Protein AF-A0A962JN76-F1 (afdb_monomer_lite)

Secondary structure (DSSP, 8-state):
--HHHHH-B-PPPEETTSBHHHHHHHTTSGGGTT-SEEEEE-TTS-EEEEEEHHHHHHHHTSTTHHHHHTTSBGGGTSBSS--EEETTS-HHHHHHHHHHH--SS----EEEEETTEEEEEE-HHHHHHHHHHHHHHHHHHHHHHHHHHHHHHHHHHHHHHHHHHHHHHHHHHHHHHHHHHHHHHHHHHHHHHHHHHHHHHHHHHHHHHHHHSTT--HHHHHHHHHHHHHHHHTS-TTTHHHHHHHHHHHHHHHHHHHHHHHHHHHHHHHHHHHH-----HHHHHHT-

Foldseek 3Di:
DFPLLVQFDDDPAAEQQDFLLVLLVVCVDPSNVPFQKGFYAYPVQFTQFMDGPVQSCVQVVPDCSCVPRRRGGPNVRTGRDAQEDESPDHLVVSLVSCVVPDDPPPRHWHFYDHPRHTRHTGHVVSSVVVVVVVVVVVVVVVVVVVVVVVVVVVVVVVVVVVVVVVVVVVVLVVQLVVLVVLLVVLVVVLVVLVVLVVQLVVLVVLLVVLVPDPDRDPVSNVVSVVSNVVSCVVDPVVCSVVVNVVSVVSNVVSVVSSVVSVVVVVVVVVVVVVVPDDDDPVVVVVVD

pLDDT: mean 88.14, std 10.1, range [43.34, 97.62]

Radius of gyration: 52.81 Å; chains: 1; bounding box: 113×31×137 Å

Structure (mmCIF, N/CA/C/O backbone):
data_AF-A0A962JN76-F1
#
_entry.id   AF-A0A962JN76-F1
#
loop_
_atom_site.group_PDB
_atom_site.id
_atom_site.type_symbol
_atom_site.label_atom_id
_atom_site.label_alt_id
_atom_site.label_comp_id
_atom_site.label_asym_id
_atom_site.label_entity_id
_atom_site.label_seq_id
_atom_site.pdbx_PDB_ins_code
_atom_site.Cartn_x
_atom_site.Cartn_y
_atom_site.Cartn_z
_atom_site.occupancy
_atom_site.B_iso_or_equiv
_atom_site.auth_seq_id
_atom_site.auth_comp_id
_atom_site.auth_asym_id
_atom_site.auth_atom_id
_atom_site.pdbx_PDB_model_num
ATOM 1 N N . MET A 1 1 ? 10.401 13.076 -26.973 1.00 56.41 1 MET A N 1
ATOM 2 C CA . MET A 1 1 ? 11.474 12.735 -27.937 1.00 56.41 1 MET A CA 1
ATOM 3 C C . MET A 1 1 ? 12.058 11.392 -27.529 1.00 56.41 1 MET A C 1
ATOM 5 O O . MET A 1 1 ? 12.236 11.199 -26.335 1.00 56.41 1 MET A O 1
ATOM 9 N N . SER A 1 2 ? 12.297 10.469 -28.467 1.00 79.00 2 SER A N 1
ATOM 10 C CA . SER A 1 2 ? 12.888 9.157 -28.147 1.00 79.00 2 SER A CA 1
ATOM 11 C C . SER A 1 2 ? 14.285 9.310 -27.535 1.00 79.00 2 SER A C 1
ATOM 13 O O . SER A 1 2 ? 15.085 10.106 -28.029 1.00 79.00 2 SER A O 1
ATOM 15 N N . MET A 1 3 ? 14.581 8.539 -26.485 1.00 82.69 3 MET A N 1
ATOM 16 C CA . MET A 1 3 ? 15.886 8.535 -25.817 1.00 82.69 3 MET A CA 1
ATOM 17 C C . MET A 1 3 ? 17.004 8.084 -26.771 1.00 82.69 3 MET A C 1
ATOM 19 O O . MET A 1 3 ? 18.070 8.692 -26.782 1.00 82.69 3 MET A O 1
ATOM 23 N N . LEU A 1 4 ? 16.734 7.123 -27.664 1.00 87.31 4 LEU A N 1
ATOM 24 C CA . LEU A 1 4 ? 17.699 6.673 -28.677 1.00 87.31 4 LEU A CA 1
ATOM 25 C C . LEU A 1 4 ? 18.076 7.791 -29.655 1.00 87.31 4 LEU A C 1
ATOM 27 O O . LEU A 1 4 ? 19.218 7.867 -30.097 1.00 87.31 4 LEU A O 1
ATOM 31 N N . ARG A 1 5 ? 17.160 8.727 -29.937 1.00 89.19 5 ARG A N 1
ATOM 32 C CA . ARG A 1 5 ? 17.473 9.896 -30.774 1.00 89.19 5 ARG A CA 1
ATOM 33 C C . ARG A 1 5 ? 18.554 10.772 -30.146 1.00 89.19 5 ARG A C 1
ATOM 35 O O . ARG A 1 5 ? 19.354 11.341 -30.875 1.00 89.19 5 ARG A O 1
ATOM 42 N N . SER A 1 6 ? 18.586 10.871 -28.815 1.00 88.19 6 SER A N 1
ATOM 43 C CA . SER A 1 6 ? 19.628 11.625 -28.103 1.00 88.19 6 SER A CA 1
ATOM 44 C C . SER A 1 6 ? 21.005 10.961 -28.178 1.00 88.19 6 SER A C 1
ATOM 46 O O . SER A 1 6 ? 22.011 11.630 -27.977 1.00 88.19 6 SER A O 1
ATOM 48 N N . PHE A 1 7 ? 21.057 9.668 -28.514 1.00 86.25 7 PHE A N 1
ATOM 49 C CA . PHE A 1 7 ? 22.306 8.935 -28.718 1.00 86.25 7 PHE A CA 1
ATOM 50 C C . PHE A 1 7 ? 22.795 8.971 -30.159 1.00 86.25 7 PHE A C 1
ATOM 52 O O . PHE A 1 7 ? 23.927 8.561 -30.389 1.00 86.25 7 PHE A O 1
ATOM 59 N N . ALA A 1 8 ? 21.980 9.439 -31.111 1.00 86.25 8 ALA A N 1
ATOM 60 C CA . ALA A 1 8 ? 22.346 9.497 -32.520 1.00 86.25 8 ALA A CA 1
ATOM 61 C C . ALA A 1 8 ? 23.351 10.624 -32.748 1.00 86.25 8 ALA A C 1
ATOM 63 O O . ALA A 1 8 ? 22.984 11.767 -33.026 1.00 86.25 8 ALA A O 1
ATOM 64 N N . HIS A 1 9 ? 24.632 10.295 -32.622 1.00 83.19 9 HIS A N 1
ATOM 65 C CA . HIS A 1 9 ? 25.691 11.234 -32.929 1.00 83.19 9 HIS A CA 1
ATOM 66 C C . HIS A 1 9 ? 25.961 11.200 -34.433 1.00 83.19 9 HIS A C 1
ATOM 68 O O . HIS A 1 9 ? 26.104 10.135 -35.043 1.00 83.19 9 HIS A O 1
ATOM 74 N N . SER A 1 10 ? 25.993 12.384 -35.041 1.00 76.88 10 SER A N 1
ATOM 75 C CA . SER A 1 10 ? 26.095 12.544 -36.489 1.00 76.88 10 SER A CA 1
ATOM 76 C C . SER A 1 10 ? 27.537 12.366 -36.962 1.00 76.88 10 SER A C 1
ATOM 78 O O . SER A 1 10 ? 28.211 13.330 -37.320 1.00 76.88 10 SER A O 1
ATOM 80 N N . VAL A 1 11 ? 28.001 11.121 -36.990 1.00 88.62 11 VAL A N 1
ATOM 81 C CA . VAL A 1 11 ? 29.216 10.737 -37.713 1.00 88.62 11 VAL A CA 1
ATOM 82 C C . VAL A 1 11 ? 28.863 10.539 -39.180 1.00 88.62 11 VAL A C 1
ATOM 84 O O . VAL A 1 11 ? 27.826 9.950 -39.495 1.00 88.62 11 VAL A O 1
ATOM 87 N N . ARG A 1 12 ? 29.700 11.031 -40.096 1.00 91.25 12 ARG A N 1
ATOM 88 C CA . ARG A 1 12 ? 29.469 10.823 -41.528 1.00 91.25 12 ARG A CA 1
ATOM 89 C C . ARG A 1 12 ? 29.673 9.332 -41.866 1.00 91.25 12 ARG A C 1
ATOM 91 O O . ARG A 1 12 ? 30.739 8.802 -41.559 1.00 91.25 12 ARG A O 1
ATOM 98 N N . PRO A 1 13 ? 28.697 8.665 -42.508 1.00 95.06 13 PRO A N 1
ATOM 99 C CA . PRO A 1 13 ? 28.862 7.287 -42.955 1.00 95.06 13 PRO A CA 1
ATOM 100 C C . PRO A 1 13 ? 29.692 7.219 -44.247 1.00 95.06 13 PRO A C 1
ATOM 102 O O . PRO A 1 13 ? 29.839 8.217 -44.962 1.00 95.06 13 PRO A O 1
ATOM 105 N N . PHE A 1 14 ? 30.192 6.026 -44.565 1.00 96.62 14 PHE A N 1
ATOM 106 C CA . PHE A 1 14 ? 30.939 5.742 -45.796 1.00 96.62 14 PHE A CA 1
ATOM 107 C C . PHE A 1 14 ? 30.087 4.977 -46.804 1.00 96.62 14 PHE A C 1
ATOM 109 O O . PHE A 1 14 ? 29.145 4.286 -46.427 1.00 96.62 14 PHE A O 1
ATOM 116 N N . LEU A 1 15 ? 30.418 5.083 -48.086 1.00 97.00 15 LEU A N 1
ATOM 117 C CA . LEU A 1 15 ? 29.812 4.276 -49.141 1.00 97.00 15 LEU A CA 1
ATOM 118 C C . LEU A 1 15 ? 30.553 2.945 -49.295 1.00 97.00 15 LEU A C 1
ATOM 120 O O . LEU A 1 15 ? 31.755 2.854 -49.063 1.00 97.00 15 LEU A O 1
ATOM 124 N N . GLU A 1 16 ? 29.855 1.920 -49.780 1.00 95.50 16 GLU A N 1
ATOM 125 C CA . GLU A 1 16 ? 30.434 0.597 -50.077 1.00 95.50 16 GLU A CA 1
ATOM 126 C C . GLU A 1 16 ? 31.656 0.672 -51.009 1.00 95.50 16 GLU A C 1
ATOM 128 O O . GLU A 1 16 ? 32.603 -0.106 -50.888 1.00 95.50 16 GLU A O 1
ATOM 133 N N . THR A 1 17 ? 31.643 1.646 -51.922 1.00 95.94 17 THR A N 1
ATOM 134 C CA . THR A 1 17 ? 32.691 1.894 -52.917 1.00 95.94 17 THR A CA 1
ATOM 135 C C . THR A 1 17 ? 33.844 2.756 -52.408 1.00 95.94 17 THR A C 1
ATOM 137 O O . THR A 1 17 ? 34.819 2.936 -53.141 1.00 95.94 17 THR A O 1
ATOM 140 N N . ASP A 1 18 ? 33.738 3.332 -51.207 1.00 97.06 18 ASP A N 1
ATOM 141 C CA . ASP A 1 18 ? 34.822 4.132 -50.640 1.00 97.06 18 ASP A CA 1
ATOM 142 C C . ASP A 1 18 ? 36.056 3.258 -50.414 1.00 97.06 18 ASP A C 1
ATOM 144 O O . ASP A 1 18 ? 35.969 2.046 -50.216 1.00 97.06 18 ASP A O 1
ATOM 148 N N . ARG A 1 19 ? 37.238 3.872 -50.474 1.00 97.00 19 ARG A N 1
ATOM 149 C CA . ARG A 1 19 ? 38.499 3.156 -50.268 1.00 97.00 19 ARG A CA 1
ATOM 150 C C . ARG A 1 19 ? 38.713 2.881 -48.790 1.00 97.00 19 ARG A C 1
ATOM 152 O O . ARG A 1 19 ? 38.513 3.766 -47.957 1.00 97.00 19 ARG A O 1
ATOM 159 N N . LEU A 1 20 ? 39.239 1.702 -48.471 1.00 95.94 20 LEU A N 1
ATOM 160 C CA . LEU A 1 20 ? 39.566 1.335 -47.093 1.00 95.94 20 LEU A CA 1
ATOM 161 C C . LEU A 1 20 ? 40.530 2.340 -46.429 1.00 95.94 20 LEU A C 1
ATOM 163 O O . LEU A 1 20 ? 40.390 2.649 -45.247 1.00 95.94 20 LEU A O 1
ATOM 167 N N . SER A 1 21 ? 41.475 2.907 -47.190 1.00 94.50 21 SER A N 1
ATOM 168 C CA . SER A 1 21 ? 42.379 3.954 -46.693 1.00 94.50 21 SER A CA 1
ATOM 169 C C . SER A 1 21 ? 41.643 5.227 -46.274 1.00 94.50 21 SER A C 1
ATOM 171 O O . SER A 1 21 ? 42.021 5.838 -45.284 1.00 94.50 21 SER A O 1
ATOM 173 N N . THR A 1 22 ? 40.577 5.606 -46.987 1.00 95.31 22 THR A N 1
ATOM 174 C CA . THR A 1 22 ? 39.770 6.792 -46.668 1.00 95.31 22 THR A CA 1
ATOM 175 C C . THR A 1 22 ? 39.071 6.634 -45.322 1.00 95.31 22 THR A C 1
ATOM 177 O O . THR A 1 22 ? 39.044 7.577 -44.536 1.00 95.31 22 THR A O 1
ATOM 180 N N . VAL A 1 23 ? 38.564 5.434 -45.026 1.00 94.69 23 VAL A N 1
ATOM 181 C CA . VAL A 1 23 ? 37.955 5.134 -43.722 1.00 94.69 23 VAL A CA 1
ATOM 182 C C . VAL A 1 23 ? 38.995 5.187 -42.606 1.00 94.69 23 VAL A C 1
ATOM 184 O O . VAL A 1 23 ? 38.760 5.783 -41.558 1.00 94.69 23 VAL A O 1
ATOM 187 N N . ALA A 1 24 ? 40.175 4.608 -42.826 1.00 93.56 24 ALA A N 1
ATOM 188 C CA . ALA A 1 24 ? 41.238 4.641 -41.828 1.00 93.56 24 ALA A CA 1
ATOM 189 C C . ALA A 1 24 ? 41.772 6.050 -41.557 1.00 93.56 24 ALA A C 1
ATOM 191 O O . ALA A 1 24 ? 42.041 6.381 -40.406 1.00 93.56 24 ALA A O 1
ATOM 192 N N . ASP A 1 25 ? 41.895 6.882 -42.592 1.00 93.06 25 ASP A N 1
ATOM 193 C CA . ASP A 1 25 ? 42.301 8.277 -42.436 1.00 93.06 25 ASP A CA 1
ATOM 194 C C . ASP A 1 25 ? 41.239 9.074 -41.655 1.00 93.06 25 ASP A C 1
ATOM 196 O O . ASP A 1 25 ? 41.590 9.928 -40.843 1.00 93.06 25 ASP A O 1
ATOM 200 N N . ALA A 1 26 ? 39.950 8.749 -41.809 1.00 92.62 26 ALA A N 1
ATOM 201 C CA . ALA A 1 26 ? 38.890 9.360 -41.009 1.00 92.62 26 ALA A CA 1
ATOM 202 C C . ALA A 1 26 ? 39.009 9.030 -39.514 1.00 92.62 26 ALA A C 1
ATOM 204 O O . ALA A 1 26 ? 38.843 9.920 -38.685 1.00 92.62 26 ALA A O 1
ATOM 205 N N . PHE A 1 27 ? 39.393 7.801 -39.151 1.00 92.44 27 PHE A N 1
ATOM 206 C CA . PHE A 1 27 ? 39.631 7.415 -37.752 1.00 92.44 27 PHE A CA 1
ATOM 207 C C . PHE A 1 27 ? 40.806 8.148 -37.075 1.00 92.44 27 PHE A C 1
ATOM 209 O O . PHE A 1 27 ? 40.944 8.054 -35.848 1.00 92.44 27 PHE A O 1
ATOM 216 N N . LEU A 1 28 ? 41.647 8.856 -37.840 1.00 89.94 28 LEU A N 1
ATOM 217 C CA . LEU A 1 28 ? 42.690 9.751 -37.321 1.00 89.94 28 LEU A CA 1
ATOM 218 C C . LEU A 1 28 ? 42.161 11.159 -37.007 1.00 89.94 28 LEU A C 1
ATOM 220 O O . LEU A 1 28 ? 42.841 11.924 -36.325 1.00 89.94 28 LEU A O 1
ATOM 224 N N . HIS A 1 29 ? 40.975 11.515 -37.505 1.00 90.62 29 HIS A N 1
ATOM 225 C CA . HIS A 1 29 ? 40.350 12.809 -37.260 1.00 90.62 29 HIS A CA 1
ATOM 226 C C . HIS A 1 29 ? 39.635 12.827 -35.900 1.00 90.62 29 HIS A C 1
ATOM 228 O O . HIS A 1 29 ? 39.061 11.823 -35.473 1.00 90.62 29 HIS A O 1
ATOM 234 N N . THR A 1 30 ? 39.629 13.985 -35.232 1.00 86.25 30 THR A N 1
ATOM 235 C CA . THR A 1 30 ? 39.051 14.158 -33.886 1.00 86.25 30 THR A CA 1
ATOM 236 C C . THR A 1 30 ? 37.565 13.797 -33.840 1.00 86.25 30 THR A C 1
ATOM 238 O O . THR A 1 30 ? 37.112 13.199 -32.872 1.00 86.25 30 THR A O 1
ATOM 241 N N . ASP A 1 31 ? 36.831 14.050 -34.928 1.00 86.25 31 ASP A N 1
ATOM 242 C CA . ASP A 1 31 ? 35.402 13.713 -35.054 1.00 86.25 31 ASP A CA 1
ATOM 243 C C . ASP A 1 31 ? 35.097 12.209 -34.909 1.00 86.25 31 ASP A C 1
ATOM 245 O O . ASP A 1 31 ? 33.960 11.841 -34.625 1.00 86.25 31 ASP A O 1
ATOM 249 N N . TYR A 1 32 ? 36.096 11.339 -35.106 1.00 88.81 32 TYR A N 1
ATOM 250 C CA . TYR A 1 32 ? 35.958 9.879 -35.044 1.00 88.81 32 TYR A CA 1
ATOM 251 C C . TYR A 1 32 ? 36.702 9.264 -33.848 1.00 88.81 32 TYR A C 1
ATOM 253 O O . TYR A 1 32 ? 36.751 8.038 -33.721 1.00 88.81 32 TYR A O 1
ATOM 261 N N . GLN A 1 33 ? 37.324 10.083 -32.992 1.00 84.06 33 GLN A N 1
ATOM 262 C CA . GLN A 1 33 ? 38.241 9.624 -31.944 1.00 84.06 33 GLN A CA 1
ATOM 263 C C . GLN A 1 33 ? 37.571 8.675 -30.942 1.00 84.06 33 GLN A C 1
ATOM 265 O O . GLN A 1 33 ? 38.168 7.661 -30.581 1.00 84.06 33 GLN A O 1
ATOM 270 N N . ASP A 1 34 ? 36.322 8.961 -30.578 1.00 84.19 34 ASP A N 1
ATOM 271 C CA . ASP A 1 34 ? 35.571 8.215 -29.563 1.00 84.19 34 ASP A CA 1
ATOM 272 C C . ASP A 1 34 ? 34.736 7.057 -30.138 1.00 84.19 34 ASP A C 1
ATOM 274 O O . ASP A 1 34 ? 34.031 6.377 -29.394 1.00 84.19 34 ASP A O 1
ATOM 278 N N . TYR A 1 35 ? 34.821 6.808 -31.451 1.00 88.31 35 TYR A N 1
ATOM 279 C CA . TYR A 1 35 ? 34.088 5.730 -32.113 1.00 88.31 35 TYR A CA 1
ATOM 280 C C . TYR A 1 35 ? 34.961 4.497 -32.321 1.00 88.31 35 TYR A C 1
ATOM 282 O O . TYR A 1 35 ? 36.099 4.555 -32.816 1.00 88.31 35 TYR A O 1
ATOM 290 N N . LEU A 1 36 ? 34.379 3.355 -31.973 1.00 89.75 36 LEU A N 1
ATOM 291 C CA . LEU A 1 36 ? 34.938 2.030 -32.196 1.00 89.75 36 LEU A CA 1
ATOM 292 C C . LEU A 1 36 ? 34.686 1.568 -33.631 1.00 89.75 36 LEU A C 1
ATOM 294 O O . LEU A 1 36 ? 35.463 0.774 -34.157 1.00 89.75 36 LEU A O 1
ATOM 298 N N . SER A 1 37 ? 33.642 2.084 -34.285 1.00 92.25 37 SER A N 1
ATOM 299 C CA . SER A 1 37 ? 33.275 1.709 -35.653 1.00 92.25 37 SER A CA 1
ATOM 300 C C . SER A 1 37 ? 32.575 2.828 -36.420 1.00 92.25 37 SER A C 1
ATOM 302 O O . SER A 1 37 ? 32.133 3.817 -35.842 1.00 92.25 37 SER A O 1
ATOM 304 N N . VAL A 1 38 ? 32.449 2.655 -37.735 1.00 94.19 38 VAL A N 1
ATOM 305 C CA . VAL A 1 38 ? 31.680 3.542 -38.614 1.00 94.19 38 VAL A CA 1
ATOM 306 C C . VAL A 1 38 ? 30.707 2.741 -39.468 1.00 94.19 38 VAL A C 1
ATOM 308 O O . VAL A 1 38 ? 31.004 1.619 -39.889 1.00 94.19 38 VAL A O 1
ATOM 311 N N . ALA A 1 39 ? 29.549 3.338 -39.744 1.00 95.69 39 ALA A N 1
ATOM 312 C CA . ALA A 1 39 ? 28.553 2.757 -40.629 1.00 95.69 39 ALA A CA 1
ATOM 313 C C . ALA A 1 39 ? 28.961 2.882 -42.101 1.00 95.69 39 ALA A C 1
ATOM 315 O O . ALA A 1 39 ? 29.472 3.915 -42.549 1.00 95.69 39 ALA A O 1
ATOM 316 N N . VAL A 1 40 ? 28.646 1.838 -42.859 1.00 96.44 40 VAL A N 1
ATOM 317 C CA . VAL A 1 40 ? 28.680 1.816 -44.317 1.00 96.44 40 VAL A CA 1
ATOM 318 C C . VAL A 1 40 ? 27.241 1.826 -44.812 1.00 96.44 40 VAL A C 1
ATOM 320 O O . VAL A 1 40 ? 26.419 1.015 -44.378 1.00 96.44 40 VAL A O 1
ATOM 323 N N . VAL A 1 41 ? 26.924 2.765 -45.696 1.00 96.88 41 VAL A N 1
ATOM 324 C CA . VAL A 1 41 ? 25.589 2.961 -46.258 1.00 96.88 41 VAL A CA 1
ATOM 325 C C . VAL A 1 41 ? 25.603 2.788 -47.771 1.00 96.88 41 VAL A C 1
ATOM 327 O O . VAL A 1 41 ? 26.606 3.036 -48.442 1.00 96.88 41 VAL A O 1
ATOM 330 N N . ASN A 1 42 ? 24.460 2.397 -48.324 1.00 95.44 42 ASN A N 1
ATOM 331 C CA . ASN A 1 42 ? 24.241 2.440 -49.765 1.00 95.44 42 ASN A CA 1
ATOM 332 C C . ASN A 1 42 ? 23.895 3.869 -50.238 1.00 95.44 42 ASN A C 1
ATOM 334 O O . ASN A 1 42 ? 23.751 4.805 -49.447 1.00 95.44 42 ASN A O 1
ATOM 338 N N . GLN A 1 43 ? 23.685 4.040 -51.546 1.00 93.56 43 GLN A N 1
ATOM 339 C CA . GLN A 1 43 ? 23.321 5.335 -52.147 1.00 93.56 43 GLN A CA 1
ATOM 340 C C . GLN A 1 43 ? 21.995 5.923 -51.622 1.00 93.56 43 GLN A C 1
ATOM 342 O O . GLN A 1 43 ? 21.785 7.130 -51.706 1.00 93.56 43 GLN A O 1
ATOM 347 N N . ASN A 1 44 ? 21.118 5.092 -51.051 1.00 94.69 44 ASN A N 1
ATOM 348 C CA . ASN A 1 44 ? 19.842 5.502 -50.458 1.00 94.69 44 ASN A CA 1
ATOM 349 C C . ASN A 1 44 ? 19.958 5.832 -48.958 1.00 94.69 44 ASN A C 1
ATOM 351 O O . ASN A 1 44 ? 18.934 5.969 -48.282 1.00 94.69 44 ASN A O 1
ATOM 355 N N . ASN A 1 45 ? 21.184 5.947 -48.433 1.00 95.19 45 ASN A N 1
ATOM 356 C CA . ASN A 1 45 ? 21.480 6.165 -47.018 1.00 95.19 45 ASN A CA 1
ATOM 357 C C . ASN A 1 45 ? 20.947 5.042 -46.105 1.00 95.19 45 ASN A C 1
ATOM 359 O O . ASN A 1 45 ? 20.597 5.293 -44.955 1.00 95.19 45 ASN A O 1
ATOM 363 N N . GLN A 1 46 ? 20.841 3.807 -46.602 1.00 96.06 46 GLN A N 1
ATOM 364 C CA . GLN A 1 46 ? 20.490 2.644 -45.779 1.00 96.06 46 GLN A CA 1
ATOM 365 C C . GLN A 1 46 ? 21.771 1.966 -45.283 1.00 96.06 46 GLN A C 1
ATOM 367 O O . GLN A 1 46 ? 22.663 1.746 -46.106 1.00 96.06 46 GLN A O 1
ATOM 372 N N . PRO A 1 47 ? 21.887 1.621 -43.989 1.00 96.31 47 PRO A N 1
ATOM 373 C CA . PRO A 1 47 ? 23.038 0.883 -43.479 1.00 96.31 47 PRO A CA 1
ATOM 374 C C . PRO A 1 47 ? 23.112 -0.512 -44.101 1.00 96.31 47 PRO A C 1
ATOM 376 O O . PRO A 1 47 ? 22.147 -1.270 -44.046 1.00 96.31 47 PRO A O 1
ATOM 379 N N . VAL A 1 48 ? 24.265 -0.842 -44.674 1.00 95.88 48 VAL A N 1
ATOM 380 C CA . VAL A 1 48 ? 24.553 -2.133 -45.327 1.00 95.88 48 VAL A CA 1
ATOM 381 C C . VAL A 1 48 ? 25.767 -2.835 -44.728 1.00 95.88 48 VAL A C 1
ATOM 383 O O . VAL A 1 48 ? 26.028 -3.993 -45.034 1.00 95.88 48 VAL A O 1
ATOM 386 N N . GLY A 1 49 ? 26.505 -2.155 -43.852 1.00 94.25 49 GLY A N 1
ATOM 387 C CA . GLY A 1 49 ? 27.564 -2.782 -43.086 1.00 94.25 49 GLY A CA 1
ATOM 388 C C . GLY A 1 49 ? 28.229 -1.843 -42.096 1.00 94.25 49 GLY A C 1
ATOM 389 O O . GLY A 1 49 ? 27.836 -0.683 -41.957 1.00 94.25 49 GLY A O 1
ATOM 390 N N . MET A 1 50 ? 29.241 -2.351 -41.399 1.00 93.38 50 MET A N 1
ATOM 391 C CA . MET A 1 50 ? 30.096 -1.559 -40.513 1.00 93.38 50 MET A CA 1
ATOM 392 C C . MET A 1 50 ? 3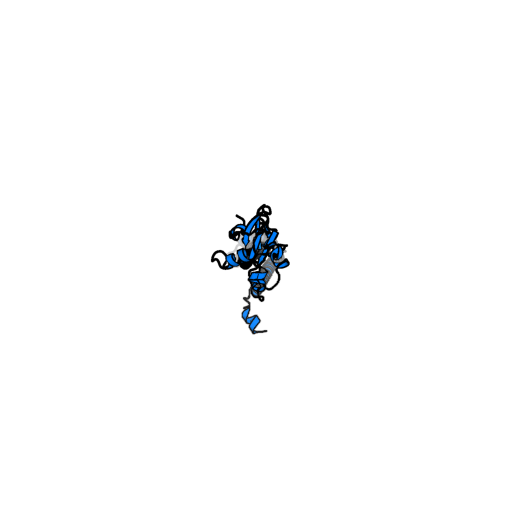1.563 -1.950 -40.656 1.00 93.38 50 MET A C 1
ATOM 394 O O . MET A 1 50 ? 31.888 -3.088 -40.997 1.00 93.38 50 MET A O 1
ATOM 398 N N . ILE A 1 51 ? 32.444 -0.997 -40.366 1.00 93.25 51 ILE A N 1
ATOM 399 C CA . ILE A 1 51 ? 33.889 -1.208 -40.250 1.00 93.25 51 ILE A CA 1
ATOM 400 C C . ILE A 1 51 ? 34.314 -0.785 -38.849 1.00 93.25 51 ILE A C 1
ATOM 402 O O . ILE A 1 51 ? 34.106 0.368 -38.461 1.00 93.25 51 ILE A O 1
ATOM 406 N N . SER A 1 52 ? 34.953 -1.689 -38.107 1.00 92.62 52 SER A N 1
ATOM 407 C CA . SER A 1 52 ? 35.550 -1.352 -36.816 1.00 92.62 52 SER A CA 1
ATOM 408 C C . SER A 1 52 ? 36.976 -0.826 -36.958 1.00 92.62 52 SER A C 1
ATOM 410 O O . SER A 1 52 ? 37.766 -1.254 -37.807 1.00 92.62 52 SER A O 1
ATOM 412 N N . ARG A 1 53 ? 37.344 0.082 -36.054 1.00 92.31 53 ARG A N 1
ATOM 413 C CA . ARG A 1 53 ? 38.714 0.562 -35.855 1.00 92.31 53 ARG A CA 1
ATOM 414 C C . ARG A 1 53 ? 39.659 -0.609 -35.578 1.00 92.31 53 ARG A C 1
ATOM 416 O O . ARG A 1 53 ? 40.781 -0.623 -36.084 1.00 92.31 53 ARG A O 1
ATOM 423 N N . HIS A 1 54 ? 39.197 -1.598 -34.811 1.00 91.31 54 HIS A N 1
ATOM 424 C CA . HIS A 1 54 ? 39.945 -2.821 -34.523 1.00 91.31 54 HIS A CA 1
ATOM 425 C C . HIS A 1 54 ? 40.271 -3.595 -35.808 1.00 91.31 54 HIS A C 1
ATOM 427 O O . HIS A 1 54 ? 41.442 -3.845 -36.085 1.00 91.31 54 HIS A O 1
ATOM 433 N N . GLN A 1 55 ? 39.267 -3.857 -36.652 1.00 90.25 55 GLN A N 1
ATOM 434 C CA . GLN A 1 55 ? 39.451 -4.556 -37.924 1.00 90.25 55 GLN A CA 1
ATOM 435 C C . GLN A 1 55 ? 40.420 -3.821 -38.864 1.00 90.25 55 GLN A C 1
ATOM 437 O O . GLN A 1 55 ? 41.296 -4.447 -39.461 1.00 90.25 55 GLN A O 1
ATOM 442 N N . LEU A 1 56 ? 40.306 -2.494 -38.987 1.00 92.25 56 LEU A N 1
ATOM 443 C CA . LEU A 1 56 ? 41.238 -1.700 -39.799 1.00 92.25 56 LEU A CA 1
ATOM 444 C C . LEU A 1 56 ? 42.672 -1.784 -39.288 1.00 92.25 56 LEU A C 1
ATOM 446 O O . LEU A 1 56 ? 43.608 -1.927 -40.078 1.00 92.25 56 LEU A O 1
ATOM 450 N N . THR A 1 57 ? 42.836 -1.705 -37.968 1.00 90.56 57 THR A N 1
ATOM 451 C CA . THR A 1 57 ? 44.143 -1.807 -37.316 1.00 90.56 57 THR A CA 1
ATOM 452 C C . THR A 1 57 ? 44.770 -3.167 -37.619 1.00 90.56 57 THR A C 1
ATOM 454 O O . THR A 1 57 ? 45.909 -3.228 -38.080 1.00 90.56 57 THR A O 1
ATOM 457 N N . ASP A 1 58 ? 44.001 -4.247 -37.500 1.00 91.19 58 ASP A N 1
ATOM 458 C CA . ASP A 1 58 ? 44.451 -5.605 -37.812 1.00 91.19 58 ASP A CA 1
ATOM 459 C C . ASP A 1 58 ? 44.814 -5.802 -39.291 1.00 91.19 58 ASP A C 1
ATOM 461 O O . ASP A 1 58 ? 45.749 -6.540 -39.615 1.00 91.19 58 ASP A O 1
ATOM 465 N N . ILE A 1 59 ? 44.100 -5.154 -40.217 1.00 92.38 59 ILE A N 1
ATOM 466 C CA . ILE A 1 59 ? 44.408 -5.219 -41.653 1.00 92.38 59 ILE A CA 1
ATOM 467 C C . ILE A 1 59 ? 45.708 -4.465 -41.961 1.00 92.38 59 ILE A C 1
ATOM 469 O O . ILE A 1 59 ? 46.553 -4.980 -42.698 1.00 92.38 59 ILE A O 1
ATOM 473 N N . PHE A 1 60 ? 45.891 -3.264 -41.411 1.00 92.81 60 PHE A N 1
ATOM 474 C CA . PHE A 1 60 ? 47.019 -2.391 -41.754 1.00 92.81 60 PHE A CA 1
ATOM 475 C C . PHE A 1 60 ? 48.300 -2.648 -40.966 1.00 92.81 60 PHE A C 1
ATOM 477 O O . PHE A 1 60 ? 49.371 -2.301 -41.461 1.00 92.81 60 PHE A O 1
ATOM 484 N N . LEU A 1 61 ? 48.229 -3.315 -39.812 1.00 92.81 61 LEU A N 1
ATOM 485 C CA . LEU A 1 61 ? 49.418 -3.801 -39.106 1.00 92.81 61 LEU A CA 1
ATOM 486 C C . LEU A 1 61 ? 50.089 -4.995 -39.805 1.00 92.81 61 LEU A C 1
ATOM 488 O O . LEU A 1 61 ? 51.254 -5.293 -39.532 1.00 92.81 61 LEU A O 1
ATOM 492 N N . LYS A 1 62 ? 49.401 -5.681 -40.730 1.00 91.56 62 LYS A N 1
ATOM 493 C CA . LYS A 1 62 ? 50.013 -6.737 -41.552 1.00 91.56 62 LYS A CA 1
ATOM 494 C C . LYS A 1 62 ? 51.085 -6.149 -42.472 1.00 91.56 62 LYS A C 1
ATOM 496 O O . LYS A 1 62 ? 50.982 -5.020 -42.949 1.00 91.56 62 LYS A O 1
ATOM 501 N N . LYS A 1 63 ? 52.108 -6.948 -42.787 1.00 91.19 63 LYS A N 1
ATOM 502 C CA . LYS A 1 63 ? 53.191 -6.557 -43.704 1.00 91.19 63 LYS A CA 1
ATOM 503 C C . LYS A 1 63 ? 52.614 -6.108 -45.058 1.00 91.19 63 LYS A C 1
ATOM 505 O O . LYS A 1 63 ? 51.922 -6.887 -45.706 1.00 91.19 63 LYS A O 1
ATOM 510 N N . PHE A 1 64 ? 52.912 -4.872 -45.469 1.00 90.12 64 PHE A N 1
ATOM 511 C CA . PHE A 1 64 ? 52.359 -4.210 -46.667 1.00 90.12 64 PHE A CA 1
ATOM 512 C C . PHE A 1 64 ? 50.823 -4.064 -46.686 1.00 90.12 64 PHE A C 1
ATOM 514 O O . PHE A 1 64 ? 50.240 -3.836 -47.741 1.00 90.12 64 PHE A O 1
ATOM 521 N N . GLY A 1 65 ? 50.139 -4.179 -45.541 1.00 90.75 65 GLY A N 1
ATOM 522 C CA . GLY A 1 65 ? 48.674 -4.193 -45.480 1.00 90.75 65 GLY A CA 1
ATOM 523 C C . GLY A 1 65 ? 48.031 -2.929 -46.054 1.00 90.75 65 GLY A C 1
ATOM 524 O O . GLY A 1 65 ? 47.072 -3.016 -46.821 1.00 90.75 65 GLY A O 1
ATOM 525 N N . ARG A 1 66 ? 48.598 -1.753 -45.756 1.00 90.56 66 ARG A N 1
ATOM 526 C CA . ARG A 1 66 ? 48.101 -0.473 -46.286 1.00 90.56 66 ARG A CA 1
ATOM 527 C C . ARG A 1 66 ? 48.225 -0.386 -47.811 1.00 90.56 66 ARG A C 1
ATOM 529 O O . ARG A 1 66 ? 47.265 0.016 -48.461 1.00 90.56 66 ARG A O 1
ATOM 536 N N . ASP A 1 67 ? 49.349 -0.819 -48.377 1.00 92.12 67 ASP A N 1
ATOM 537 C CA . ASP A 1 67 ? 49.587 -0.772 -49.827 1.00 92.12 67 ASP A CA 1
ATOM 538 C C . ASP A 1 67 ? 48.740 -1.804 -50.588 1.00 92.12 67 ASP A C 1
ATOM 540 O O . ASP A 1 67 ? 48.257 -1.530 -51.686 1.00 92.12 67 ASP A O 1
ATOM 544 N N . LEU A 1 68 ? 48.528 -2.984 -49.993 1.00 90.06 68 LEU A N 1
ATOM 545 C CA . LEU A 1 68 ? 47.778 -4.085 -50.604 1.00 90.06 68 LEU A CA 1
ATOM 546 C C . LEU A 1 68 ? 46.259 -3.895 -50.532 1.00 90.06 68 LEU A C 1
ATOM 548 O O . LEU A 1 68 ? 45.549 -4.236 -51.479 1.00 90.06 68 LEU A O 1
ATOM 552 N N . PHE A 1 69 ? 45.748 -3.388 -49.409 1.00 93.94 69 PHE A N 1
ATOM 553 C CA . PHE A 1 69 ? 44.308 -3.346 -49.138 1.00 93.94 69 PHE A CA 1
ATOM 554 C C . PHE A 1 69 ? 43.730 -1.928 -49.122 1.00 93.94 69 PHE A C 1
ATOM 556 O O . PHE A 1 69 ? 42.527 -1.774 -49.292 1.00 93.94 69 PHE A O 1
ATOM 563 N N . GLY A 1 70 ? 44.550 -0.882 -48.983 1.00 92.00 70 GLY A N 1
ATOM 564 C CA . GLY A 1 70 ? 44.068 0.494 -48.822 1.00 92.00 70 GLY A CA 1
ATOM 565 C C . GLY A 1 70 ? 43.229 1.014 -49.993 1.00 92.00 70 GLY A C 1
ATOM 566 O O . GLY A 1 70 ? 42.246 1.712 -49.767 1.00 92.00 70 GLY A O 1
ATOM 567 N N . ASN A 1 71 ? 43.567 0.640 -51.232 1.00 94.12 71 ASN A N 1
ATOM 568 C CA . ASN A 1 71 ? 42.831 1.063 -52.432 1.00 94.12 71 ASN A CA 1
ATOM 569 C C . ASN A 1 71 ? 41.610 0.190 -52.766 1.00 94.12 71 ASN A C 1
ATOM 571 O O . ASN A 1 71 ? 40.898 0.499 -53.722 1.00 94.12 71 ASN A O 1
ATOM 575 N N . ARG A 1 72 ? 41.381 -0.900 -52.025 1.00 96.50 72 ARG A N 1
ATOM 576 C CA . ARG A 1 72 ? 40.224 -1.778 -52.227 1.00 96.50 72 ARG A CA 1
ATOM 577 C C . ARG A 1 72 ? 38.963 -1.156 -51.608 1.00 96.50 72 ARG A C 1
ATOM 579 O O . ARG A 1 72 ? 39.089 -0.360 -50.669 1.00 96.50 72 ARG A O 1
ATOM 586 N N . PRO A 1 73 ? 37.771 -1.477 -52.139 1.00 96.50 73 PRO A N 1
ATOM 587 C CA . PRO A 1 73 ? 36.521 -0.945 -51.616 1.00 96.50 73 PRO A CA 1
ATOM 588 C C . PRO A 1 73 ? 36.243 -1.468 -50.204 1.00 96.50 73 PRO A C 1
ATOM 590 O O . PRO A 1 73 ? 36.602 -2.593 -49.856 1.00 96.50 73 PRO A O 1
ATOM 593 N N . VAL A 1 74 ? 35.579 -0.648 -49.395 1.00 95.69 74 VAL A N 1
ATOM 594 C CA . VAL A 1 74 ? 35.176 -0.977 -48.022 1.00 95.69 74 VAL A CA 1
ATOM 595 C C . VAL A 1 74 ? 34.249 -2.194 -47.972 1.00 95.69 74 VAL A C 1
ATOM 597 O O . VAL A 1 74 ? 34.335 -2.983 -47.030 1.00 95.69 74 VAL A O 1
ATOM 600 N N . SER A 1 75 ? 33.433 -2.405 -49.009 1.00 95.88 75 SER A N 1
ATOM 601 C CA . SER A 1 75 ? 32.571 -3.585 -49.154 1.00 95.88 75 SER A CA 1
ATOM 602 C C . SER A 1 75 ? 33.309 -4.923 -49.041 1.00 95.88 75 SER A C 1
ATOM 604 O O . SER A 1 75 ? 32.712 -5.907 -48.616 1.00 95.88 75 SER A O 1
ATOM 606 N N . ASP A 1 76 ? 34.599 -4.971 -49.396 1.00 95.19 76 ASP A N 1
ATOM 607 C CA . ASP A 1 76 ? 35.413 -6.194 -49.327 1.00 95.19 76 ASP A CA 1
ATOM 608 C C . ASP A 1 76 ? 35.749 -6.601 -47.880 1.00 95.19 76 ASP A C 1
ATOM 610 O O . ASP A 1 76 ? 36.174 -7.734 -47.644 1.00 95.19 76 ASP A O 1
ATOM 614 N N . PHE A 1 77 ? 35.604 -5.680 -46.921 1.00 94.12 77 PHE A N 1
ATOM 615 C CA . PHE A 1 77 ? 36.047 -5.861 -45.536 1.00 94.12 77 PHE A CA 1
ATOM 616 C C . PHE A 1 77 ? 34.939 -5.639 -44.508 1.00 94.12 77 PHE A C 1
ATOM 618 O O . PHE A 1 77 ? 35.045 -6.164 -43.403 1.00 94.12 77 PHE A O 1
ATOM 625 N N . MET A 1 78 ? 33.892 -4.882 -44.838 1.00 93.00 78 MET A N 1
ATOM 626 C CA . MET A 1 78 ? 32.833 -4.554 -43.885 1.00 93.00 78 MET A CA 1
ATOM 627 C C . MET A 1 78 ? 32.099 -5.797 -43.371 1.00 93.00 78 MET A C 1
ATOM 629 O O . MET A 1 78 ? 31.876 -6.767 -44.100 1.00 93.00 78 MET A O 1
ATOM 633 N N . ARG A 1 79 ? 31.641 -5.738 -42.120 1.00 89.56 79 ARG A N 1
ATOM 634 C CA . ARG A 1 79 ? 30.642 -6.677 -41.605 1.00 89.56 79 ARG A CA 1
ATOM 635 C C . ARG A 1 79 ? 29.309 -6.384 -42.296 1.00 89.56 79 ARG A C 1
ATOM 637 O O . ARG A 1 79 ? 28.811 -5.273 -42.167 1.00 89.56 79 ARG A O 1
ATOM 644 N N . GLN A 1 80 ? 28.745 -7.359 -43.010 1.00 87.00 80 GLN A N 1
ATOM 645 C CA . GLN A 1 80 ? 27.537 -7.176 -43.840 1.00 87.00 80 GLN A CA 1
ATOM 646 C C . GLN A 1 80 ? 26.229 -7.049 -43.043 1.00 87.00 80 GLN A C 1
ATOM 648 O O . GLN A 1 80 ? 25.226 -6.584 -43.570 1.00 87.00 80 GLN A O 1
ATOM 653 N N . GLU A 1 81 ? 26.230 -7.446 -41.772 1.00 86.00 81 GLU A N 1
ATOM 654 C CA . GLU A 1 81 ? 25.084 -7.290 -40.873 1.00 86.00 81 GLU A CA 1
ATOM 655 C C . GLU A 1 81 ? 25.404 -6.189 -39.855 1.00 86.00 81 GLU A C 1
ATOM 657 O O . GLU A 1 81 ? 26.048 -6.470 -38.837 1.00 86.00 81 GLU A O 1
ATOM 662 N N . PRO A 1 82 ? 25.038 -4.922 -40.140 1.00 87.44 82 PRO A N 1
ATOM 663 C CA . PRO A 1 82 ? 25.268 -3.835 -39.207 1.00 87.44 82 PRO A CA 1
ATOM 664 C C . PRO A 1 82 ? 24.384 -4.006 -37.973 1.00 87.44 82 PRO A C 1
ATOM 666 O O . PRO A 1 82 ? 23.211 -4.378 -38.065 1.00 87.44 82 PRO A O 1
ATOM 669 N N . LEU A 1 83 ? 24.932 -3.660 -36.811 1.00 89.81 83 LEU A N 1
ATOM 670 C CA . LEU A 1 83 ? 24.183 -3.631 -35.563 1.00 89.81 83 LEU A CA 1
ATOM 671 C C . LEU A 1 83 ? 23.251 -2.411 -35.564 1.00 89.81 83 LEU A C 1
ATOM 673 O O . LEU A 1 83 ? 23.599 -1.367 -35.028 1.00 89.81 83 LEU A O 1
ATOM 677 N N . ALA A 1 84 ? 22.107 -2.504 -36.241 1.00 92.75 84 ALA A N 1
ATOM 678 C CA . ALA A 1 84 ? 21.192 -1.384 -36.456 1.00 92.75 84 ALA A CA 1
ATOM 679 C C . ALA A 1 84 ? 19.972 -1.429 -35.524 1.00 92.75 84 ALA A C 1
ATOM 681 O O . ALA A 1 84 ? 19.323 -2.463 -35.383 1.00 92.75 84 ALA A O 1
ATOM 682 N N . VAL A 1 85 ? 19.633 -0.288 -34.925 1.00 94.25 85 VAL A N 1
ATOM 683 C CA . VAL A 1 85 ? 18.476 -0.107 -34.040 1.00 94.25 85 VAL A CA 1
ATOM 684 C C . VAL A 1 85 ? 17.641 1.075 -34.526 1.00 94.25 85 VAL A C 1
ATOM 686 O O . VAL A 1 85 ? 18.170 2.163 -34.760 1.00 94.25 85 VAL A O 1
ATOM 689 N N . ASP A 1 86 ? 16.324 0.891 -34.642 1.00 94.50 86 ASP A N 1
ATOM 690 C CA . ASP A 1 86 ? 15.426 1.992 -34.991 1.00 94.50 86 ASP A CA 1
ATOM 691 C C . ASP A 1 86 ? 15.301 3.000 -33.842 1.00 94.50 86 ASP A C 1
ATOM 693 O O . ASP A 1 86 ? 15.175 2.652 -32.669 1.00 94.50 86 ASP A O 1
ATOM 697 N N . VAL A 1 87 ? 15.299 4.284 -34.188 1.00 94.88 87 VAL A N 1
ATOM 698 C CA . VAL A 1 87 ? 15.206 5.396 -33.244 1.00 94.88 87 VAL A CA 1
ATOM 699 C C . VAL A 1 87 ? 13.911 5.370 -32.431 1.00 94.88 87 VAL A C 1
ATOM 701 O O . VAL A 1 87 ? 13.864 5.972 -31.360 1.00 94.88 87 VAL A O 1
ATOM 704 N N . ASN A 1 88 ? 12.855 4.714 -32.912 1.00 92.81 88 ASN A N 1
ATOM 705 C CA . ASN A 1 88 ? 11.580 4.610 -32.208 1.00 92.81 88 ASN A CA 1
ATOM 706 C C . ASN A 1 88 ? 11.477 3.366 -31.317 1.00 92.81 88 ASN A C 1
ATOM 708 O O . ASN A 1 88 ? 10.515 3.270 -30.556 1.00 92.81 88 ASN A O 1
ATOM 712 N N . SER A 1 89 ? 12.448 2.449 -31.374 1.00 92.00 89 SER A N 1
ATOM 713 C CA . SER A 1 89 ? 12.498 1.294 -30.480 1.00 92.00 89 SER A CA 1
ATOM 714 C C . SER A 1 89 ? 12.643 1.728 -29.023 1.00 92.00 89 SER A C 1
ATOM 716 O O . SER A 1 89 ? 13.229 2.769 -28.703 1.00 92.00 89 SER A O 1
ATOM 718 N N . SER A 1 90 ? 12.126 0.911 -28.110 1.00 92.19 90 SER A N 1
ATOM 719 C CA . SER A 1 90 ? 12.366 1.125 -26.687 1.00 92.19 90 SER A CA 1
ATOM 720 C C . SER A 1 90 ? 13.832 0.851 -26.329 1.00 92.19 90 SER A C 1
ATOM 722 O O . SER A 1 90 ? 14.538 0.091 -26.996 1.00 92.19 90 SER A O 1
ATOM 724 N N . LEU A 1 91 ? 14.292 1.441 -25.221 1.00 90.38 91 LEU A N 1
ATOM 725 C CA . LEU A 1 91 ? 15.646 1.215 -24.703 1.00 90.38 91 LEU A CA 1
ATOM 726 C C . LEU A 1 91 ? 15.904 -0.270 -24.389 1.00 90.38 91 LEU A C 1
ATOM 728 O O . LEU A 1 91 ? 17.006 -0.773 -24.596 1.00 90.38 91 LEU A O 1
ATOM 732 N N . LEU A 1 92 ? 14.872 -0.970 -23.907 1.00 89.75 92 LEU A N 1
ATOM 733 C CA . LEU A 1 92 ? 14.934 -2.387 -23.559 1.00 89.75 92 LEU A CA 1
ATOM 734 C C . LEU A 1 92 ? 15.077 -3.274 -24.800 1.00 89.75 92 LEU A C 1
ATOM 736 O O . LEU A 1 92 ? 15.912 -4.176 -24.805 1.00 89.75 92 LEU A O 1
ATOM 740 N N . GLU A 1 93 ? 14.300 -3.011 -25.853 1.00 91.56 93 GLU A N 1
ATOM 741 C CA . GLU A 1 93 ? 14.408 -3.736 -27.126 1.00 91.56 93 GLU A CA 1
ATOM 742 C C . GLU A 1 93 ? 15.775 -3.505 -27.768 1.00 91.56 93 GLU A C 1
ATOM 744 O O . GLU A 1 93 ? 16.435 -4.464 -28.162 1.00 91.56 93 GLU A O 1
ATOM 749 N N . ALA A 1 94 ? 16.233 -2.248 -27.798 1.00 92.00 94 ALA A N 1
ATOM 750 C CA . ALA A 1 94 ? 17.552 -1.882 -28.301 1.00 92.00 94 ALA A CA 1
ATOM 751 C C . ALA A 1 94 ? 18.668 -2.631 -27.561 1.00 92.00 94 ALA A C 1
ATOM 753 O O . ALA A 1 94 ? 19.524 -3.249 -28.187 1.00 92.00 94 ALA A O 1
ATOM 754 N N . SER A 1 95 ? 18.635 -2.627 -26.227 1.00 91.25 95 SER A N 1
ATOM 755 C CA . SER A 1 95 ? 19.626 -3.331 -25.410 1.00 91.25 95 SER A CA 1
ATOM 756 C C . SER A 1 95 ? 19.591 -4.840 -25.590 1.00 91.25 9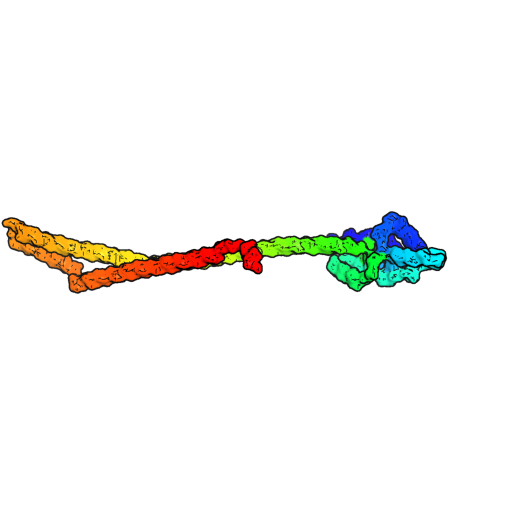5 SER A C 1
ATOM 758 O O . SER A 1 95 ? 20.643 -5.463 -25.732 1.00 91.25 95 SER A O 1
ATOM 760 N N . SER A 1 96 ? 18.397 -5.431 -25.633 1.00 91.12 96 SER A N 1
ATOM 761 C CA . SER A 1 96 ? 18.240 -6.875 -25.822 1.00 91.12 96 SER A CA 1
ATOM 762 C C . SER A 1 96 ? 18.796 -7.308 -27.178 1.00 91.12 96 SER A C 1
ATOM 764 O O . SER A 1 96 ? 19.536 -8.285 -27.260 1.00 91.12 96 SER A O 1
ATOM 766 N N . TYR A 1 97 ? 18.499 -6.539 -28.229 1.00 91.00 97 TYR A N 1
ATOM 767 C CA . TYR A 1 97 ? 19.007 -6.764 -29.578 1.00 91.00 97 TYR A CA 1
ATOM 768 C C . TYR A 1 97 ? 20.533 -6.642 -29.648 1.00 91.00 97 TYR A C 1
ATOM 770 O O . TYR A 1 97 ? 21.210 -7.557 -30.116 1.00 91.00 97 TYR A O 1
ATOM 778 N N . ILE A 1 98 ? 21.078 -5.541 -29.122 1.00 89.44 98 ILE A N 1
ATOM 779 C CA . ILE A 1 98 ? 22.518 -5.268 -29.119 1.00 89.44 98 ILE A CA 1
ATOM 780 C C . ILE A 1 98 ? 23.250 -6.363 -28.338 1.00 89.44 98 ILE A C 1
ATOM 782 O O . ILE A 1 98 ? 24.170 -6.981 -28.861 1.00 89.44 98 ILE A O 1
ATOM 786 N N . THR A 1 99 ? 22.800 -6.690 -27.128 1.00 87.12 99 THR A N 1
ATOM 787 C CA . THR A 1 99 ? 23.428 -7.721 -26.284 1.00 87.12 99 THR A CA 1
ATOM 788 C C . THR A 1 99 ? 23.390 -9.112 -26.918 1.00 87.12 99 THR A C 1
ATOM 790 O O . THR A 1 99 ? 24.333 -9.878 -26.742 1.00 87.12 99 THR A O 1
ATOM 793 N N . ALA A 1 100 ? 22.349 -9.436 -27.690 1.00 87.62 100 ALA A N 1
ATOM 794 C CA . ALA A 1 100 ? 22.237 -10.723 -28.376 1.00 87.62 100 ALA A CA 1
ATOM 795 C C . ALA A 1 100 ? 23.180 -10.870 -29.586 1.00 87.62 100 ALA A C 1
ATOM 797 O O . ALA A 1 100 ? 23.530 -11.991 -29.950 1.00 87.62 100 ALA A O 1
ATOM 798 N N . GLN A 1 101 ? 23.575 -9.762 -30.219 1.00 84.12 101 GLN A N 1
ATOM 799 C CA . GLN A 1 101 ? 24.383 -9.753 -31.449 1.00 84.12 101 GLN A CA 1
ATOM 800 C C . GLN A 1 101 ? 25.826 -9.272 -31.249 1.00 84.12 101 GLN A C 1
ATOM 802 O O . GLN A 1 101 ? 26.668 -9.435 -32.141 1.00 84.12 101 GLN A O 1
ATOM 807 N N . MET A 1 102 ? 26.119 -8.676 -30.093 1.00 77.19 102 MET A N 1
ATOM 808 C CA . MET A 1 102 ? 27.462 -8.256 -29.717 1.00 77.19 102 MET A CA 1
ATOM 809 C C . MET A 1 102 ? 28.396 -9.458 -29.556 1.00 77.19 102 MET A C 1
ATOM 811 O O . MET A 1 102 ? 28.057 -10.468 -28.944 1.00 77.19 102 MET A O 1
ATOM 815 N N . ILE A 1 103 ? 29.615 -9.310 -30.071 1.00 72.75 103 ILE A N 1
ATOM 816 C CA . ILE A 1 103 ? 30.696 -10.289 -29.941 1.00 72.75 103 ILE A CA 1
ATOM 817 C C . ILE A 1 103 ? 31.780 -9.657 -29.068 1.00 72.75 103 ILE A C 1
ATOM 819 O O . ILE A 1 103 ? 32.123 -8.491 -29.255 1.00 72.75 103 ILE A O 1
ATOM 823 N N . PHE A 1 104 ? 32.306 -10.407 -28.099 1.00 73.56 104 PHE A N 1
ATOM 824 C CA . PHE A 1 104 ? 33.403 -9.943 -27.249 1.00 73.56 104 PHE A CA 1
ATOM 825 C C . PHE A 1 104 ? 34.763 -10.197 -27.930 1.00 73.56 104 PHE A C 1
ATOM 827 O O . PHE A 1 104 ? 34.974 -11.310 -28.420 1.00 73.56 104 PHE A O 1
ATOM 834 N N . PRO A 1 105 ? 35.710 -9.235 -27.924 1.00 75.94 105 PRO A N 1
ATOM 835 C CA . PRO A 1 105 ? 35.663 -7.928 -27.257 1.00 75.94 105 PRO A CA 1
ATOM 836 C C . PRO A 1 105 ? 34.798 -6.882 -27.979 1.00 75.94 105 PRO A C 1
ATOM 838 O O . PRO A 1 105 ? 34.687 -6.890 -29.206 1.00 75.94 105 PRO A O 1
ATOM 841 N N . LEU A 1 106 ? 34.241 -5.944 -27.195 1.00 78.12 106 LEU A N 1
ATOM 842 C CA . LEU A 1 106 ? 33.511 -4.769 -27.690 1.00 78.12 106 LEU A CA 1
ATOM 843 C C . LEU A 1 106 ? 34.395 -3.991 -28.669 1.00 78.12 106 LEU A C 1
ATOM 845 O O . LEU A 1 106 ? 35.348 -3.322 -28.273 1.00 78.12 106 LEU A O 1
ATOM 849 N N . SER A 1 107 ? 34.082 -4.119 -29.950 1.00 79.12 107 SER A N 1
ATOM 850 C CA . SER A 1 107 ? 34.852 -3.530 -31.048 1.00 79.12 107 SER A CA 1
ATOM 851 C C . SER A 1 107 ? 33.982 -2.707 -31.992 1.00 79.12 107 SER A C 1
ATOM 853 O O . SER A 1 107 ? 34.502 -2.092 -32.917 1.00 79.12 107 SER A O 1
ATOM 855 N N . GLU A 1 108 ? 32.673 -2.668 -31.749 1.00 83.06 108 GLU A N 1
ATOM 856 C CA . GLU A 1 108 ? 31.689 -2.025 -32.607 1.00 83.06 108 GLU A CA 1
ATOM 857 C C . GLU A 1 108 ? 30.708 -1.199 -31.768 1.00 83.06 108 GLU A C 1
ATOM 859 O O . GLU A 1 108 ? 30.303 -1.589 -30.671 1.00 83.06 108 GLU A O 1
ATOM 864 N N . ASP A 1 109 ? 30.345 -0.047 -32.320 1.00 90.69 109 ASP A N 1
ATOM 865 C CA . ASP A 1 109 ? 29.200 0.762 -31.917 1.00 90.69 109 ASP A CA 1
ATOM 866 C C . ASP A 1 109 ? 27.942 0.224 -32.621 1.00 90.69 109 ASP A C 1
ATOM 868 O O . ASP A 1 109 ? 28.017 -0.724 -33.401 1.00 90.69 109 ASP A O 1
ATOM 872 N N . PHE A 1 110 ? 26.775 0.819 -32.381 1.00 92.19 110 PHE A N 1
ATOM 873 C CA . PHE A 1 110 ? 25.556 0.468 -33.114 1.00 92.19 110 PHE A CA 1
ATOM 874 C C . PHE A 1 110 ? 25.091 1.615 -34.009 1.00 92.19 110 PHE A C 1
ATOM 876 O O . PHE A 1 110 ? 25.300 2.794 -33.723 1.00 92.19 110 PHE A O 1
ATOM 883 N N . VAL A 1 111 ? 24.434 1.270 -35.109 1.00 94.38 111 VAL A N 1
ATOM 884 C CA . VAL A 1 111 ? 23.812 2.228 -36.017 1.00 94.38 111 VAL A CA 1
ATOM 885 C C . VAL A 1 111 ? 22.423 2.569 -35.510 1.00 94.38 111 VAL A C 1
ATOM 887 O O . VAL A 1 111 ? 21.625 1.684 -35.215 1.00 94.38 111 VAL A O 1
ATOM 890 N N . ILE A 1 112 ? 22.101 3.854 -35.465 1.00 95.31 112 ILE A N 1
ATOM 891 C CA . ILE A 1 112 ? 20.744 4.321 -35.210 1.00 95.31 112 ILE A CA 1
ATOM 892 C C . ILE A 1 112 ? 20.099 4.644 -36.546 1.00 95.31 112 ILE A C 1
ATOM 894 O O . ILE A 1 112 ? 20.643 5.419 -37.339 1.00 95.31 112 ILE A O 1
ATOM 898 N N . THR A 1 113 ? 18.936 4.054 -36.797 1.00 95.50 113 THR A N 1
ATOM 899 C CA . THR A 1 113 ? 18.174 4.268 -38.026 1.00 95.50 113 THR A CA 1
ATOM 900 C C . THR A 1 113 ? 16.866 4.990 -37.767 1.00 95.50 113 THR A C 1
ATOM 902 O O . THR A 1 113 ? 16.300 4.914 -36.684 1.00 95.50 113 THR A O 1
ATOM 905 N N . GLN A 1 114 ? 16.349 5.672 -38.779 1.00 95.31 114 GLN A N 1
ATOM 906 C CA . GLN A 1 114 ? 14.971 6.141 -38.813 1.00 95.31 114 GLN A CA 1
ATOM 907 C C . GLN A 1 114 ? 14.370 5.719 -40.148 1.00 95.31 114 GLN A C 1
ATOM 909 O O . GLN A 1 114 ? 14.896 6.093 -41.195 1.00 95.31 114 GLN A O 1
ATOM 914 N N . GLU A 1 115 ? 13.300 4.920 -40.115 1.00 93.06 115 GLU A N 1
ATOM 915 C CA . GLU A 1 115 ? 12.655 4.399 -41.335 1.00 93.06 115 GLU A CA 1
ATOM 916 C C . GLU A 1 115 ? 13.651 3.627 -42.229 1.00 93.06 115 GLU A C 1
ATOM 918 O O . GLU A 1 115 ? 13.662 3.751 -43.454 1.00 93.06 115 GLU A O 1
ATOM 923 N N . GLY A 1 116 ? 14.557 2.868 -41.600 1.00 92.50 116 GLY A N 1
ATOM 924 C CA . GLY A 1 116 ? 15.603 2.094 -42.282 1.00 92.50 116 GLY A CA 1
ATOM 925 C C . GLY A 1 116 ? 16.754 2.919 -42.871 1.00 92.50 116 GLY A C 1
ATOM 926 O O . GLY A 1 116 ? 17.652 2.352 -43.492 1.00 92.50 116 GLY A O 1
ATOM 927 N N . ARG A 1 117 ? 16.763 4.245 -42.687 1.00 95.62 117 ARG A N 1
ATOM 928 C CA . ARG A 1 117 ? 17.860 5.126 -43.113 1.00 95.62 117 ARG A CA 1
ATOM 929 C C . ARG A 1 117 ? 18.781 5.455 -41.952 1.00 95.62 117 ARG A C 1
ATOM 931 O O . ARG A 1 117 ? 18.321 5.620 -40.826 1.00 95.62 117 ARG A O 1
ATOM 938 N N . TYR A 1 118 ? 20.069 5.594 -42.235 1.00 96.06 118 TYR A N 1
ATOM 939 C CA . TYR A 1 118 ? 21.084 6.001 -41.275 1.00 96.06 118 TYR A CA 1
ATOM 940 C C . TYR A 1 118 ? 20.754 7.375 -40.681 1.00 96.06 118 TYR A C 1
ATOM 942 O O . TYR A 1 118 ? 20.575 8.350 -41.416 1.00 96.06 118 TYR A O 1
ATOM 950 N N . LEU A 1 119 ? 20.687 7.436 -39.352 1.00 95.19 119 LEU A N 1
ATOM 951 C CA . LEU A 1 119 ? 20.492 8.661 -38.581 1.00 95.19 119 LEU A CA 1
ATOM 952 C C . LEU A 1 119 ? 21.771 9.067 -37.834 1.00 95.19 119 LEU A C 1
ATOM 954 O O . LEU A 1 119 ? 22.042 10.257 -37.702 1.00 95.19 119 LEU A O 1
ATOM 958 N N . GLY A 1 120 ? 22.547 8.098 -37.346 1.00 93.75 120 GLY A N 1
ATOM 959 C CA . GLY A 1 120 ? 23.780 8.344 -36.601 1.00 93.75 120 GLY A CA 1
ATOM 960 C C . GLY A 1 120 ? 24.363 7.073 -35.990 1.00 93.75 120 GLY A C 1
ATOM 961 O O . GLY A 1 120 ? 23.799 5.989 -36.141 1.00 93.75 120 GLY A O 1
ATOM 962 N N . MET A 1 121 ? 25.467 7.224 -35.262 1.00 92.75 121 MET A N 1
ATOM 963 C CA . MET A 1 121 ? 26.072 6.157 -34.458 1.00 92.75 121 MET A CA 1
ATOM 964 C C . MET A 1 121 ? 25.673 6.313 -32.989 1.00 92.75 121 MET A C 1
ATOM 966 O O . MET A 1 121 ? 25.581 7.434 -32.485 1.00 92.75 121 MET A O 1
ATOM 970 N N . GLY A 1 122 ? 25.462 5.190 -32.307 1.00 91.50 122 GLY A N 1
ATOM 971 C CA . GLY A 1 122 ? 25.236 5.105 -30.871 1.00 91.50 122 GLY A CA 1
ATOM 972 C C . GLY A 1 122 ? 26.314 4.264 -30.192 1.00 91.50 122 GLY A C 1
ATOM 973 O O . GLY A 1 122 ? 26.636 3.169 -30.644 1.00 91.50 122 GLY A O 1
ATOM 974 N N . ALA A 1 123 ? 26.857 4.764 -29.083 1.00 89.12 123 ALA A N 1
ATOM 975 C CA . ALA A 1 123 ? 27.806 4.019 -28.264 1.00 89.12 123 ALA A CA 1
ATOM 976 C C . ALA A 1 123 ? 27.066 3.077 -27.304 1.00 89.12 123 ALA A C 1
ATOM 978 O O . ALA A 1 123 ? 26.139 3.494 -26.600 1.00 89.12 123 ALA A O 1
ATOM 979 N N . VAL A 1 124 ? 27.515 1.822 -27.208 1.00 87.81 124 VAL A N 1
ATOM 980 C CA . VAL A 1 124 ? 26.938 0.822 -26.286 1.00 87.81 124 VAL A CA 1
ATOM 981 C C . VAL A 1 124 ? 26.994 1.302 -24.829 1.00 87.81 124 VAL A C 1
ATOM 983 O O . VAL A 1 124 ? 26.049 1.093 -24.072 1.00 87.81 124 VAL A O 1
ATOM 986 N N . LEU A 1 125 ? 28.054 2.017 -24.438 1.00 86.19 125 LEU A N 1
ATOM 987 C CA . LEU A 1 125 ? 28.188 2.581 -23.090 1.00 86.19 125 LEU A CA 1
ATOM 988 C C . LEU A 1 125 ? 27.056 3.560 -22.739 1.00 86.19 125 LEU A C 1
ATOM 990 O O . LEU A 1 125 ? 26.532 3.503 -21.631 1.00 86.19 125 LEU A O 1
ATOM 994 N N . HIS A 1 126 ? 26.622 4.409 -23.678 1.00 87.25 126 HIS A N 1
ATOM 995 C CA . HIS A 1 126 ? 25.508 5.335 -23.439 1.00 87.25 126 HIS A CA 1
ATOM 996 C C . HIS A 1 126 ? 24.190 4.592 -23.212 1.00 87.25 126 HIS A C 1
ATOM 998 O O . HIS A 1 126 ? 23.404 4.976 -22.345 1.00 87.25 126 HIS A O 1
ATOM 1004 N N . LEU A 1 127 ? 23.973 3.503 -23.952 1.00 88.81 127 LEU A N 1
ATOM 1005 C CA . LEU A 1 127 ? 22.817 2.633 -23.772 1.00 88.81 127 LEU A CA 1
ATOM 1006 C C . LEU A 1 127 ? 22.823 1.969 -22.387 1.00 88.81 127 LEU A C 1
ATOM 1008 O O . LEU A 1 127 ? 21.808 2.009 -21.693 1.00 88.81 127 LEU A O 1
ATOM 1012 N N . LEU A 1 128 ? 23.967 1.428 -21.955 1.00 87.75 128 LEU A N 1
ATOM 1013 C CA . LEU A 1 128 ? 24.122 0.822 -20.629 1.00 87.75 128 LEU A CA 1
ATOM 1014 C C . LEU A 1 128 ? 23.867 1.831 -19.502 1.00 87.75 128 LEU A C 1
ATOM 1016 O O . LEU A 1 128 ? 23.056 1.563 -18.617 1.00 87.75 128 LEU A O 1
ATOM 1020 N N . SER A 1 129 ? 24.481 3.017 -19.562 1.00 90.50 129 SER A N 1
ATOM 1021 C CA . SER A 1 129 ? 24.266 4.070 -18.560 1.00 90.50 129 SER A CA 1
ATOM 1022 C C . SER A 1 129 ? 22.811 4.543 -18.512 1.00 90.50 129 SER A C 1
ATOM 1024 O O . SER A 1 129 ? 22.275 4.835 -17.441 1.00 90.50 129 SER A O 1
ATOM 1026 N N . ALA A 1 130 ? 22.138 4.607 -19.661 1.00 90.44 130 ALA A N 1
ATOM 1027 C CA . ALA A 1 130 ? 20.729 4.969 -19.721 1.00 90.44 130 ALA A CA 1
ATOM 1028 C C . ALA A 1 130 ? 19.825 3.901 -19.093 1.00 90.44 130 ALA A C 1
ATOM 1030 O O . ALA A 1 130 ? 18.884 4.242 -18.374 1.00 90.44 130 ALA A O 1
ATOM 1031 N N . MET A 1 131 ? 20.124 2.618 -19.313 1.00 89.69 131 MET A N 1
ATOM 1032 C CA . MET A 1 131 ? 19.399 1.519 -18.676 1.00 89.69 131 MET A CA 1
ATOM 1033 C C . MET A 1 131 ? 19.599 1.500 -17.168 1.00 89.69 131 MET A C 1
ATOM 1035 O O . MET A 1 131 ? 18.626 1.365 -16.433 1.00 89.69 131 MET A O 1
ATOM 1039 N N . GLU A 1 132 ? 20.837 1.661 -16.705 1.00 92.00 132 GLU A N 1
ATOM 1040 C CA . GLU A 1 132 ? 21.154 1.734 -15.280 1.00 92.00 132 GLU A CA 1
ATOM 1041 C C . GLU A 1 132 ? 20.363 2.861 -14.610 1.00 92.00 132 GLU A C 1
ATOM 1043 O O . GLU A 1 132 ? 19.706 2.653 -13.586 1.00 92.00 132 GLU A O 1
ATOM 1048 N N . LYS A 1 133 ? 20.340 4.041 -15.240 1.00 92.44 133 LYS A N 1
ATOM 1049 C CA . LYS A 1 133 ? 19.556 5.180 -14.764 1.00 92.44 133 LYS A CA 1
ATOM 1050 C C . LYS A 1 133 ? 18.062 4.862 -14.708 1.00 92.44 133 LYS A C 1
ATOM 1052 O O . LYS A 1 133 ? 17.431 5.159 -13.696 1.00 92.44 133 LYS A O 1
ATOM 1057 N N . GLN A 1 134 ? 17.503 4.248 -15.751 1.00 91.00 134 GLN A N 1
ATOM 1058 C CA . GLN A 1 134 ? 16.086 3.879 -15.789 1.00 91.00 134 GLN A CA 1
ATOM 1059 C C . GLN A 1 134 ? 15.736 2.851 -14.705 1.00 91.00 134 GLN A C 1
ATOM 1061 O O . GLN A 1 134 ? 14.726 2.996 -14.022 1.00 91.00 134 GLN A O 1
ATOM 1066 N N . ILE A 1 135 ? 16.576 1.831 -14.512 1.00 93.31 135 ILE A N 1
ATOM 1067 C CA . ILE A 1 135 ? 16.391 0.808 -13.476 1.00 93.31 135 ILE A CA 1
ATOM 1068 C C . ILE A 1 135 ? 16.449 1.444 -12.086 1.00 93.31 135 ILE A C 1
ATOM 1070 O O . ILE A 1 135 ? 15.594 1.170 -11.246 1.00 93.31 135 ILE A O 1
ATOM 1074 N N . SER A 1 136 ? 17.423 2.323 -11.847 1.00 95.38 136 SER A N 1
ATOM 1075 C CA . SER A 1 136 ? 17.559 3.050 -10.584 1.00 95.38 136 SER A CA 1
ATOM 1076 C C . SER A 1 136 ? 16.323 3.906 -10.287 1.00 95.38 136 SER A C 1
ATOM 1078 O O . SER A 1 136 ? 15.774 3.838 -9.187 1.00 95.38 136 SER A O 1
ATOM 1080 N N . GLN A 1 137 ? 15.819 4.641 -11.283 1.00 94.81 137 GLN A N 1
ATOM 1081 C CA . GLN A 1 137 ? 14.591 5.433 -11.161 1.00 94.81 137 GLN A CA 1
ATOM 1082 C C . GLN A 1 137 ? 13.371 4.557 -10.855 1.00 94.81 137 GLN A C 1
ATOM 1084 O O . GLN A 1 137 ? 12.664 4.820 -9.882 1.00 94.81 137 GLN A O 1
ATOM 1089 N N . ASN A 1 138 ? 13.173 3.474 -11.611 1.00 94.56 138 ASN A N 1
ATOM 1090 C CA . ASN A 1 138 ? 12.068 2.542 -11.390 1.00 94.56 138 ASN A CA 1
ATOM 1091 C C . ASN A 1 138 ? 12.121 1.927 -9.980 1.00 94.56 138 ASN A C 1
ATOM 1093 O O . ASN A 1 138 ? 11.100 1.841 -9.303 1.00 94.56 138 ASN A O 1
ATOM 1097 N N . ASN A 1 139 ? 13.309 1.544 -9.499 1.00 96.50 139 ASN A N 1
ATOM 1098 C CA . ASN A 1 139 ? 13.488 1.014 -8.145 1.00 96.50 139 ASN A CA 1
ATOM 1099 C C . ASN A 1 139 ? 13.174 2.054 -7.062 1.00 96.50 139 ASN A C 1
ATOM 1101 O O . ASN A 1 139 ? 12.609 1.714 -6.023 1.00 96.50 139 ASN A O 1
ATOM 1105 N N . GLN A 1 140 ? 13.528 3.323 -7.275 1.00 96.94 140 GLN A N 1
ATOM 1106 C CA . GLN A 1 140 ? 13.178 4.394 -6.339 1.00 96.94 140 GLN A CA 1
ATOM 1107 C C . GLN A 1 140 ? 11.666 4.623 -6.274 1.00 96.94 140 GLN A C 1
ATOM 1109 O O . GLN A 1 140 ? 11.119 4.776 -5.182 1.00 96.94 140 GLN A O 1
ATOM 1114 N N . GLU A 1 141 ? 10.985 4.639 -7.419 1.00 96.88 141 GLU A N 1
ATOM 1115 C CA . GLU A 1 141 ? 9.527 4.774 -7.480 1.00 96.88 141 GLU A CA 1
ATOM 1116 C C . GLU A 1 141 ? 8.822 3.585 -6.824 1.00 96.88 141 GLU A C 1
ATOM 1118 O O . GLU A 1 141 ? 7.929 3.778 -5.997 1.00 96.88 141 GLU A O 1
ATOM 1123 N N . LEU A 1 142 ? 9.284 2.365 -7.111 1.00 97.62 142 LEU A N 1
ATOM 1124 C CA . LEU A 1 142 ? 8.748 1.144 -6.520 1.00 97.62 142 LEU A CA 1
ATOM 1125 C C . LEU A 1 142 ? 8.896 1.135 -4.994 1.00 97.62 142 LEU A C 1
ATOM 1127 O O . LEU A 1 142 ? 7.929 0.854 -4.289 1.00 97.62 142 LEU A O 1
ATOM 1131 N N . ASN A 1 143 ? 10.066 1.506 -4.468 1.00 96.62 143 ASN A N 1
ATOM 1132 C CA . ASN A 1 143 ? 10.288 1.586 -3.021 1.00 96.62 143 ASN A CA 1
ATOM 1133 C C . ASN A 1 143 ? 9.382 2.626 -2.343 1.00 96.62 143 ASN A C 1
ATOM 1135 O O . ASN A 1 143 ? 8.866 2.383 -1.248 1.00 96.62 143 ASN A O 1
ATOM 1139 N N . LYS A 1 144 ? 9.153 3.778 -2.989 1.00 97.06 144 LYS A N 1
ATOM 1140 C CA . LYS A 1 144 ? 8.230 4.805 -2.478 1.00 97.06 144 LYS A CA 1
ATOM 1141 C C . LYS A 1 144 ? 6.795 4.285 -2.429 1.00 97.06 144 LYS A C 1
ATOM 1143 O O . LYS A 1 144 ? 6.145 4.409 -1.393 1.00 97.06 144 LYS A O 1
ATOM 1148 N N . ALA A 1 145 ? 6.329 3.664 -3.513 1.00 96.31 145 ALA A N 1
ATOM 1149 C CA . ALA A 1 145 ? 4.998 3.069 -3.584 1.00 96.31 145 ALA A CA 1
ATOM 1150 C C . ALA A 1 145 ? 4.817 1.962 -2.533 1.00 96.31 145 ALA A C 1
ATOM 1152 O O . ALA A 1 145 ? 3.805 1.936 -1.837 1.00 96.31 145 ALA A O 1
ATOM 1153 N N . TYR A 1 146 ? 5.826 1.103 -2.358 1.00 97.56 146 TYR A N 1
ATOM 1154 C CA . TYR A 1 146 ? 5.819 0.045 -1.350 1.00 97.56 146 TYR A CA 1
ATOM 1155 C C . TYR A 1 146 ? 5.724 0.602 0.075 1.00 97.56 146 TYR A C 1
ATOM 1157 O O . TYR A 1 146 ? 4.878 0.171 0.855 1.00 97.56 146 TYR A O 1
ATOM 1165 N N . THR A 1 147 ? 6.541 1.605 0.404 1.00 96.62 147 THR A N 1
ATOM 1166 C CA . THR A 1 147 ? 6.526 2.239 1.734 1.00 96.62 147 THR A CA 1
ATOM 1167 C C . THR A 1 147 ? 5.162 2.858 2.036 1.00 96.62 147 THR A C 1
ATOM 1169 O O . THR A 1 147 ? 4.633 2.696 3.135 1.00 96.62 147 THR A O 1
ATOM 1172 N N . GLN A 1 148 ? 4.562 3.531 1.053 1.00 96.19 148 GLN A N 1
ATOM 1173 C CA . GLN A 1 148 ? 3.249 4.149 1.212 1.00 96.19 148 GLN A CA 1
ATOM 1174 C C . GLN A 1 148 ? 2.112 3.126 1.313 1.00 96.19 148 GLN A C 1
ATOM 1176 O O . GLN A 1 148 ? 1.159 3.327 2.069 1.00 96.19 148 GLN A O 1
ATOM 1181 N N . LEU A 1 149 ? 2.213 2.013 0.587 1.00 97.00 149 LEU A N 1
ATOM 1182 C CA . LEU A 1 149 ? 1.269 0.909 0.707 1.00 97.00 149 LEU A CA 1
ATOM 1183 C C . LEU A 1 149 ? 1.356 0.269 2.097 1.00 97.00 149 LEU A C 1
ATOM 1185 O O . LEU A 1 149 ? 0.333 0.094 2.756 1.00 97.00 149 LEU A O 1
ATOM 1189 N N . SER A 1 150 ? 2.573 -0.013 2.566 1.00 94.19 150 SER A N 1
ATOM 1190 C CA . SER A 1 150 ? 2.814 -0.611 3.880 1.00 94.19 150 SER A CA 1
ATOM 1191 C C . SER A 1 150 ? 2.291 0.270 5.017 1.00 94.19 150 SER A C 1
ATOM 1193 O O . SER A 1 150 ? 1.679 -0.247 5.952 1.00 94.19 150 SER A O 1
ATOM 1195 N N . SER A 1 151 ? 2.494 1.590 4.948 1.00 94.62 151 SER A N 1
ATOM 1196 C CA . SER A 1 151 ? 1.986 2.509 5.972 1.00 94.62 151 SER A CA 1
ATOM 1197 C C . SER A 1 151 ? 0.459 2.598 5.960 1.00 94.62 151 SER A C 1
ATOM 1199 O O . SER A 1 151 ? -0.164 2.567 7.020 1.00 94.62 151 SER A O 1
ATOM 1201 N N . SER A 1 152 ? -0.153 2.630 4.773 1.00 95.06 152 SER A N 1
ATOM 1202 C CA . SER A 1 152 ? -1.613 2.641 4.625 1.00 95.06 152 SER A CA 1
ATOM 1203 C C . SER A 1 152 ? -2.240 1.352 5.162 1.00 95.06 152 SER A C 1
ATOM 1205 O O . SER A 1 152 ? -3.244 1.398 5.867 1.00 95.06 152 SER A O 1
ATOM 1207 N N . GLN A 1 153 ? -1.625 0.196 4.894 1.00 94.75 153 GLN A N 1
ATOM 1208 C CA . GLN A 1 153 ? -2.083 -1.088 5.423 1.00 94.75 153 GLN A CA 1
ATOM 1209 C C . GLN A 1 153 ? -2.017 -1.125 6.954 1.00 94.75 153 GLN A C 1
ATOM 1211 O O . GLN A 1 153 ? -2.977 -1.551 7.593 1.00 94.75 153 GLN A O 1
ATOM 1216 N N . ALA A 1 154 ? -0.926 -0.636 7.552 1.00 92.62 154 ALA A N 1
ATOM 1217 C CA . ALA A 1 154 ? -0.804 -0.555 9.007 1.00 92.62 154 ALA A CA 1
ATOM 1218 C C . ALA A 1 154 ? -1.893 0.341 9.625 1.00 92.62 154 ALA A C 1
ATOM 1220 O O . ALA A 1 154 ? -2.487 -0.015 10.642 1.00 92.62 154 ALA A O 1
ATOM 1221 N N . GLN A 1 155 ? -2.204 1.473 8.984 1.00 91.94 155 GLN A N 1
ATOM 1222 C CA . GLN A 1 155 ? -3.289 2.357 9.415 1.00 91.94 155 GLN A CA 1
ATOM 1223 C C . GLN A 1 155 ? -4.666 1.696 9.301 1.00 91.94 155 GLN A C 1
ATOM 1225 O O . GLN A 1 155 ? -5.473 1.839 10.216 1.00 91.94 155 GLN A O 1
ATOM 1230 N N . LEU A 1 156 ? -4.932 0.954 8.221 1.00 94.62 156 LEU A N 1
ATOM 1231 C CA . LEU A 1 156 ? -6.195 0.230 8.047 1.00 94.62 156 LEU A CA 1
ATOM 1232 C C . LEU A 1 156 ? -6.380 -0.844 9.117 1.00 94.62 156 LEU A C 1
ATOM 1234 O O . LEU A 1 156 ? -7.421 -0.872 9.765 1.00 94.62 156 LEU A O 1
ATOM 1238 N N . VAL A 1 157 ? -5.354 -1.661 9.366 1.00 91.88 157 VAL A N 1
ATOM 1239 C CA . VAL A 1 157 ? -5.386 -2.675 10.431 1.00 91.88 157 VAL A CA 1
ATOM 1240 C C . VAL A 1 157 ? -5.637 -2.022 11.789 1.00 91.88 157 VAL A C 1
ATOM 1242 O O . VAL A 1 157 ? -6.460 -2.503 12.564 1.00 91.88 157 VAL A O 1
ATOM 1245 N N . GLN A 1 158 ? -4.975 -0.901 12.081 1.00 86.12 158 GLN A N 1
ATOM 1246 C CA . GLN A 1 158 ? -5.197 -0.178 13.331 1.00 86.12 158 GLN A CA 1
ATOM 1247 C C . GLN A 1 158 ? -6.617 0.396 13.420 1.00 86.12 158 GLN A C 1
ATOM 1249 O O . GLN A 1 158 ? -7.234 0.352 14.482 1.00 86.12 158 GLN A O 1
ATOM 1254 N N . SER A 1 159 ? -7.154 0.911 12.312 1.00 90.62 159 SER A N 1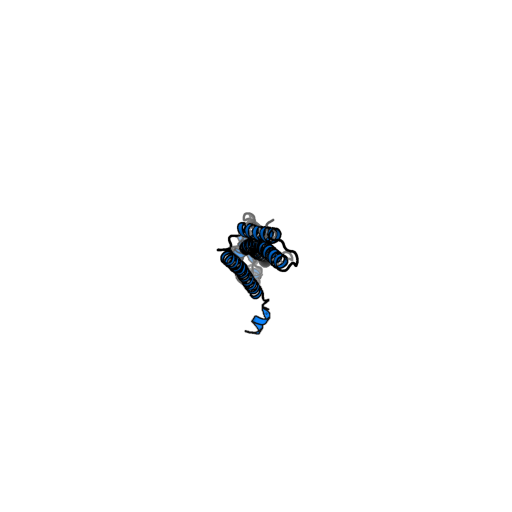
ATOM 1255 C CA . SER A 1 159 ? -8.523 1.421 12.242 1.00 90.62 159 SER A CA 1
ATOM 1256 C C . SER A 1 159 ? -9.555 0.316 12.464 1.00 90.62 159 SER A C 1
ATOM 1258 O O . SER A 1 159 ? -10.519 0.530 13.194 1.00 90.62 159 SER A O 1
ATOM 1260 N N . GLU A 1 160 ? -9.361 -0.865 11.874 1.00 89.69 160 GLU A N 1
ATOM 1261 C CA . GLU A 1 160 ? -10.227 -2.025 12.104 1.00 89.69 160 GLU A CA 1
ATOM 1262 C C . GLU A 1 160 ? -10.156 -2.503 13.554 1.00 89.69 160 GLU A C 1
ATOM 1264 O O . GLU A 1 160 ? -11.197 -2.742 14.164 1.00 89.69 160 GLU A O 1
ATOM 1269 N N . LYS A 1 161 ? -8.954 -2.556 14.146 1.00 87.88 161 LYS A N 1
ATOM 1270 C CA . LYS A 1 161 ? -8.790 -2.868 15.574 1.00 87.88 161 LYS A CA 1
ATOM 1271 C C . LYS A 1 161 ? -9.553 -1.886 16.459 1.00 87.88 161 LYS A C 1
ATOM 1273 O O . LYS A 1 161 ? -10.252 -2.308 17.372 1.00 87.88 161 LYS A O 1
ATOM 1278 N N . MET A 1 162 ? -9.463 -0.587 16.175 1.00 86.88 162 MET A N 1
ATOM 1279 C CA . MET A 1 162 ? -10.175 0.442 16.940 1.00 86.88 162 MET A CA 1
ATOM 1280 C C . MET A 1 162 ? -11.692 0.361 16.758 1.00 86.88 162 MET A C 1
ATOM 1282 O O . MET A 1 162 ? -12.432 0.552 17.721 1.00 86.88 162 MET A O 1
ATOM 1286 N N . ALA A 1 163 ? -12.166 0.041 15.552 1.00 86.38 163 ALA A N 1
ATOM 1287 C CA . ALA A 1 163 ? -13.587 -0.175 15.298 1.00 86.38 163 ALA A CA 1
ATOM 1288 C C . ALA A 1 163 ? -14.116 -1.403 16.058 1.00 86.38 163 ALA A C 1
ATOM 1290 O O . ALA A 1 163 ? -15.141 -1.310 16.735 1.00 86.38 163 ALA A O 1
ATOM 1291 N N . ALA A 1 164 ? -13.388 -2.524 16.010 1.00 86.62 164 ALA A N 1
ATOM 1292 C CA . ALA A 1 164 ? -13.718 -3.736 16.756 1.00 86.62 164 ALA A CA 1
ATOM 1293 C C . ALA A 1 164 ? -13.702 -3.491 18.273 1.00 86.62 164 ALA A C 1
ATOM 1295 O O . ALA A 1 164 ? -14.635 -3.891 18.970 1.00 86.62 164 ALA A O 1
ATOM 1296 N N . LEU A 1 165 ? -12.699 -2.761 18.776 1.00 85.88 165 LEU A N 1
ATOM 1297 C CA . LEU A 1 165 ? -12.624 -2.354 20.177 1.00 85.88 165 LEU A CA 1
ATOM 1298 C C . LEU A 1 165 ? -13.830 -1.492 20.567 1.00 85.88 165 LEU A C 1
ATOM 1300 O O . LEU A 1 165 ? -14.447 -1.742 21.597 1.00 85.88 165 LEU A O 1
ATOM 1304 N N . GLY A 1 166 ? -14.210 -0.518 19.736 1.00 84.81 166 GLY A N 1
ATOM 1305 C CA . GLY A 1 166 ? -15.384 0.322 19.973 1.00 84.81 166 GLY A CA 1
ATOM 1306 C C . GLY A 1 166 ? -16.682 -0.485 20.059 1.00 84.81 166 GLY A C 1
ATOM 1307 O O . GLY A 1 166 ? -17.476 -0.276 20.976 1.00 84.81 166 GLY A O 1
ATOM 1308 N N . GLN A 1 167 ? -16.876 -1.446 19.152 1.00 86.31 167 GLN A N 1
ATOM 1309 C CA . GLN A 1 167 ? -18.040 -2.334 19.172 1.00 86.31 167 GLN A CA 1
ATOM 1310 C C . GLN A 1 167 ? -18.052 -3.231 20.417 1.00 86.31 167 GLN A C 1
ATOM 1312 O O . GLN A 1 167 ? -19.102 -3.405 21.035 1.00 86.31 167 GLN A O 1
ATOM 1317 N N . MET A 1 168 ? -16.894 -3.758 20.817 1.00 86.62 168 MET A N 1
ATOM 1318 C CA . MET A 1 168 ? -16.767 -4.567 22.027 1.00 86.62 168 MET A CA 1
ATOM 1319 C C . MET A 1 168 ? -17.065 -3.746 23.286 1.00 86.62 168 MET A C 1
ATOM 1321 O O . MET A 1 168 ? -17.850 -4.181 24.120 1.00 86.62 168 MET A O 1
ATOM 1325 N N . VAL A 1 169 ? -16.505 -2.537 23.404 1.00 87.50 169 VAL A N 1
ATOM 1326 C CA . VAL A 1 169 ? -16.769 -1.623 24.529 1.00 87.50 169 VAL A CA 1
ATOM 1327 C C . VAL A 1 169 ? -18.256 -1.282 24.619 1.00 87.50 169 VAL A C 1
ATOM 1329 O O . VAL A 1 169 ? -18.817 -1.302 25.712 1.00 87.50 169 VAL A O 1
ATOM 1332 N N . ALA A 1 170 ? -18.916 -1.017 23.487 1.00 86.06 170 ALA A N 1
ATOM 1333 C CA . ALA A 1 170 ? -20.358 -0.778 23.457 1.00 86.06 170 ALA A CA 1
ATOM 1334 C C . ALA A 1 170 ? -21.164 -2.011 23.909 1.00 86.06 170 ALA A C 1
ATOM 1336 O O . ALA A 1 170 ? -22.127 -1.864 24.662 1.00 86.06 170 ALA A O 1
ATOM 1337 N N . GLY A 1 171 ? -20.752 -3.215 23.496 1.00 89.19 171 GLY A N 1
ATOM 1338 C CA . GLY A 1 171 ? -21.355 -4.478 23.932 1.00 89.19 171 GLY A CA 1
ATOM 1339 C C . GLY A 1 171 ? -21.209 -4.706 25.437 1.00 89.19 171 GLY A C 1
ATOM 1340 O O . GLY A 1 171 ? -22.205 -4.907 26.123 1.00 89.19 171 GLY A O 1
ATOM 1341 N N . VAL A 1 172 ? -19.996 -4.562 25.973 1.00 89.75 172 VAL A N 1
ATOM 1342 C CA . VAL A 1 172 ? -19.725 -4.712 27.413 1.00 89.75 172 VAL A CA 1
ATOM 1343 C C . VAL A 1 172 ? -20.484 -3.668 28.232 1.00 89.75 172 VAL A C 1
ATOM 1345 O O . VAL A 1 172 ? -21.059 -3.994 29.265 1.00 89.75 172 VAL A O 1
ATOM 1348 N N . ALA A 1 173 ? -20.556 -2.418 27.765 1.00 89.56 173 ALA A N 1
ATOM 1349 C CA . ALA A 1 173 ? -21.357 -1.392 28.429 1.00 89.56 173 ALA A CA 1
ATOM 1350 C C . ALA A 1 173 ? -22.846 -1.775 28.482 1.00 89.56 173 ALA A C 1
ATOM 1352 O O . ALA A 1 173 ? -23.503 -1.565 29.500 1.00 89.56 173 ALA A O 1
ATOM 1353 N N . HIS A 1 174 ? -23.385 -2.356 27.409 1.00 92.12 174 HIS A N 1
ATOM 1354 C CA . HIS A 1 174 ? -24.760 -2.848 27.390 1.00 92.12 174 HIS A CA 1
ATOM 1355 C C . HIS A 1 174 ? -24.968 -4.029 28.354 1.00 92.12 174 HIS A C 1
ATOM 1357 O O . HIS A 1 174 ? -25.942 -4.048 29.112 1.00 92.12 174 HIS A O 1
ATOM 1363 N N . GLU A 1 175 ? -24.025 -4.970 28.381 1.00 93.19 175 GLU A N 1
ATOM 1364 C CA . GLU A 1 175 ? -24.066 -6.129 29.273 1.00 93.19 175 GLU A CA 1
ATOM 1365 C C . GLU A 1 175 ? -23.896 -5.763 30.750 1.00 93.19 175 GLU A C 1
ATOM 1367 O O . GLU A 1 175 ? -24.479 -6.440 31.582 1.00 93.19 175 GLU A O 1
ATOM 1372 N N . ILE A 1 176 ? -23.187 -4.678 31.090 1.00 93.75 176 ILE A N 1
ATOM 1373 C CA . ILE A 1 176 ? -23.102 -4.140 32.463 1.00 93.75 176 ILE A CA 1
ATOM 1374 C C . ILE A 1 176 ? -24.364 -3.353 32.837 1.00 93.75 176 ILE A C 1
ATOM 1376 O O . ILE A 1 176 ? -24.841 -3.427 33.970 1.00 93.75 176 ILE A O 1
ATOM 1380 N N . ASN A 1 177 ? -24.925 -2.583 31.902 1.00 93.00 177 ASN A N 1
ATOM 1381 C CA . ASN A 1 177 ? -26.113 -1.773 32.182 1.00 93.00 177 ASN A CA 1
ATOM 1382 C C . ASN A 1 177 ? -27.342 -2.627 32.506 1.00 93.00 177 ASN A C 1
ATOM 1384 O O . ASN A 1 177 ? -28.197 -2.194 33.275 1.00 93.00 177 ASN A O 1
ATOM 1388 N N . THR A 1 178 ? -27.428 -3.833 31.945 1.00 94.00 178 THR A N 1
ATOM 1389 C CA . THR A 1 178 ? -28.533 -4.765 32.207 1.00 94.00 178 THR A CA 1
ATOM 1390 C C . THR A 1 178 ? -28.631 -5.151 33.697 1.00 94.00 178 THR A C 1
ATOM 1392 O O . THR A 1 178 ? -29.667 -4.861 34.300 1.00 94.00 178 THR A O 1
ATOM 1395 N N . PRO A 1 179 ? -27.582 -5.710 34.336 1.00 95.12 179 PRO A N 1
ATOM 1396 C CA . PRO A 1 179 ? -27.562 -5.989 35.765 1.00 95.12 179 PRO A CA 1
ATOM 1397 C C . PRO A 1 179 ? -27.643 -4.775 36.657 1.00 95.12 179 PRO A C 1
ATOM 1399 O O . PRO A 1 179 ? -28.357 -4.798 37.657 1.00 95.12 179 PRO A O 1
ATOM 1402 N N . LEU A 1 180 ? -27.012 -3.677 36.258 1.00 95.25 180 LEU A N 1
ATOM 1403 C CA . LEU A 1 180 ? -27.133 -2.434 37.002 1.00 95.25 180 LEU A CA 1
ATOM 1404 C C . LEU A 1 180 ? -28.591 -1.951 37.076 1.00 95.25 180 LEU A C 1
ATOM 1406 O O . LEU A 1 180 ? -29.025 -1.450 38.111 1.00 95.25 180 LEU A O 1
ATOM 1410 N N . GLY A 1 181 ? -29.352 -2.122 35.992 1.00 93.50 181 GLY A N 1
ATOM 1411 C CA . GLY A 1 181 ? -30.760 -1.745 35.924 1.00 93.50 181 GLY A CA 1
ATOM 1412 C C . GLY A 1 181 ? -31.624 -2.494 36.936 1.00 93.50 181 GLY A C 1
ATOM 1413 O O . GLY A 1 181 ? -32.375 -1.861 37.678 1.00 93.50 181 GLY A O 1
ATOM 1414 N N . TYR A 1 182 ? -31.504 -3.823 37.004 1.00 92.44 182 TYR A N 1
ATOM 1415 C CA . TYR A 1 182 ? -32.302 -4.600 37.955 1.00 92.44 182 TYR A CA 1
ATOM 1416 C C . TYR A 1 182 ? -31.794 -4.479 39.399 1.00 92.44 182 TYR A C 1
ATOM 1418 O O . TYR A 1 182 ? -32.611 -4.444 40.310 1.00 92.44 182 TYR A O 1
ATOM 1426 N N . VAL A 1 183 ? -30.486 -4.295 39.622 1.00 96.88 183 VAL A N 1
ATOM 1427 C CA . VAL A 1 183 ? -29.929 -3.952 40.946 1.00 96.88 183 VAL A CA 1
ATOM 1428 C C . VAL A 1 183 ? -30.529 -2.647 41.469 1.00 96.88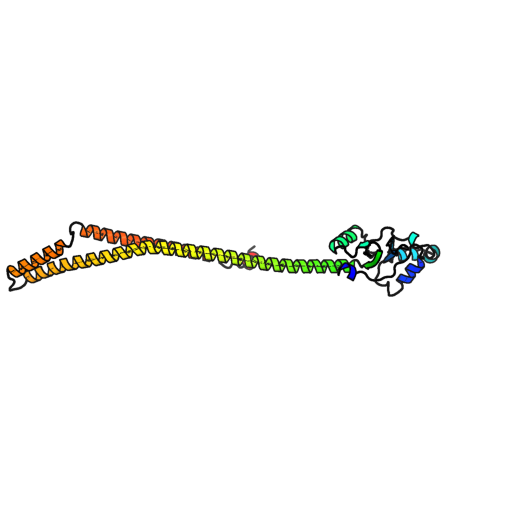 183 VAL A C 1
ATOM 1430 O O . VAL A 1 183 ? -30.983 -2.599 42.608 1.00 96.88 183 VAL A O 1
ATOM 1433 N N . ASN A 1 184 ? -30.580 -1.598 40.641 1.00 95.62 184 ASN A N 1
ATOM 1434 C CA . ASN A 1 184 ? -31.167 -0.318 41.044 1.00 95.62 184 ASN A CA 1
ATOM 1435 C C . ASN A 1 184 ? -32.658 -0.450 41.369 1.00 95.62 184 ASN A C 1
ATOM 1437 O O . ASN A 1 184 ? -33.092 0.041 42.406 1.00 95.62 184 ASN A O 1
ATOM 1441 N N . ASN A 1 185 ? -33.421 -1.156 40.530 1.00 95.69 185 ASN A N 1
ATOM 1442 C CA . ASN A 1 185 ? -34.843 -1.401 40.778 1.00 95.69 185 ASN A CA 1
ATOM 1443 C C . ASN A 1 185 ? -35.065 -2.175 42.091 1.00 95.69 185 ASN A C 1
ATOM 1445 O O . ASN A 1 185 ? -35.914 -1.818 42.904 1.00 95.69 185 ASN A O 1
ATOM 1449 N N . ASN A 1 186 ? -34.247 -3.196 42.353 1.00 95.06 186 ASN A N 1
ATOM 1450 C CA . ASN A 1 186 ? -34.334 -3.958 43.594 1.00 95.06 186 ASN A CA 1
ATOM 1451 C C . ASN A 1 186 ? -33.987 -3.107 44.820 1.00 95.06 186 ASN A C 1
ATOM 1453 O O . ASN A 1 186 ? -34.657 -3.222 45.842 1.00 95.06 186 ASN A O 1
ATOM 1457 N N . ILE A 1 187 ? -32.990 -2.222 44.728 1.00 95.25 187 ILE A N 1
ATOM 1458 C CA . ILE A 1 187 ? -32.652 -1.279 45.806 1.00 95.25 187 ILE A CA 1
ATOM 1459 C C . ILE A 1 187 ? -33.803 -0.296 46.065 1.00 95.25 187 ILE A C 1
ATOM 1461 O O . ILE A 1 187 ? -34.098 -0.001 47.225 1.00 95.25 187 ILE A O 1
ATOM 1465 N N . GLU A 1 188 ? -34.471 0.193 45.018 1.00 95.19 188 GLU A N 1
ATOM 1466 C CA . GLU A 1 188 ? -35.661 1.041 45.155 1.00 95.19 188 GLU A CA 1
ATOM 1467 C C . GLU A 1 188 ? -36.797 0.294 45.872 1.00 95.19 188 GLU A C 1
ATOM 1469 O O . GLU A 1 188 ? -37.316 0.796 46.871 1.00 95.19 188 GLU A O 1
ATOM 1474 N N . MET A 1 189 ? -37.103 -0.943 45.464 1.00 92.81 189 MET A N 1
ATOM 1475 C CA . MET A 1 189 ? -38.105 -1.788 46.133 1.00 92.81 189 MET A CA 1
ATOM 1476 C C . MET A 1 189 ? -37.735 -2.102 47.591 1.00 92.81 189 MET A C 1
ATOM 1478 O O . MET A 1 189 ? -38.583 -2.031 48.481 1.00 92.81 189 MET A O 1
ATOM 1482 N N . LEU A 1 190 ? -36.460 -2.391 47.872 1.00 92.75 190 LEU A N 1
ATOM 1483 C CA . LEU A 1 190 ? -35.969 -2.596 49.237 1.00 92.75 190 LEU A CA 1
ATOM 1484 C C . LEU A 1 190 ? -36.170 -1.341 50.096 1.00 92.75 190 LEU A C 1
ATOM 1486 O O . LEU A 1 190 ? -36.576 -1.449 51.252 1.00 92.75 190 LEU A O 1
ATOM 1490 N N . SER A 1 191 ? -35.922 -0.151 49.543 1.00 92.44 191 SER A N 1
ATOM 1491 C CA . SER A 1 191 ? -36.158 1.122 50.232 1.00 92.44 191 SER A CA 1
ATOM 1492 C C . SER A 1 191 ? -37.638 1.307 50.596 1.00 92.44 191 SER A C 1
ATOM 1494 O O . SER A 1 191 ? -37.954 1.694 51.725 1.00 92.44 191 SER A O 1
ATOM 1496 N N . GLU A 1 192 ? -38.556 0.965 49.686 1.00 90.19 192 GLU A N 1
ATOM 1497 C CA . GLU A 1 192 ? -40.001 0.988 49.953 1.00 90.19 192 GLU A CA 1
ATOM 1498 C C . GLU A 1 192 ? -40.404 -0.018 51.041 1.00 90.19 192 GLU A C 1
ATOM 1500 O O . GLU A 1 192 ? -41.149 0.330 51.961 1.00 90.19 192 GLU A O 1
ATOM 1505 N N . PHE A 1 193 ? -39.863 -1.239 51.002 1.00 88.88 193 PHE A N 1
ATOM 1506 C CA . PHE A 1 193 ? -40.077 -2.247 52.045 1.00 88.88 193 PHE A CA 1
ATOM 1507 C C . PHE A 1 193 ? -39.571 -1.798 53.415 1.00 88.88 193 PHE A C 1
ATOM 1509 O O . PHE A 1 193 ? -40.275 -1.963 54.415 1.00 88.88 193 PHE A O 1
ATOM 1516 N N . PHE A 1 194 ? -38.391 -1.180 53.484 1.00 90.00 194 PHE A N 1
ATOM 1517 C CA . PHE A 1 194 ? -37.880 -0.612 54.730 1.00 90.00 194 PHE A CA 1
ATOM 1518 C C . PHE A 1 194 ? -38.771 0.516 55.260 1.00 90.00 194 PHE A C 1
ATOM 1520 O O . PHE A 1 194 ? -38.985 0.600 56.472 1.00 90.00 194 PHE A O 1
ATOM 1527 N N . ALA A 1 195 ? -39.324 1.359 54.383 1.00 90.06 195 ALA A N 1
ATOM 1528 C CA . ALA A 1 195 ? -40.251 2.412 54.785 1.00 90.06 195 ALA A CA 1
ATOM 1529 C C . ALA A 1 195 ? -41.542 1.834 55.394 1.00 90.06 195 ALA A C 1
ATOM 1531 O O . ALA A 1 195 ? -41.949 2.271 56.472 1.00 90.06 195 ALA A O 1
ATOM 1532 N N . GLN A 1 196 ? -42.133 0.812 54.763 1.00 87.81 196 GLN A N 1
ATOM 1533 C CA . GLN A 1 196 ? -43.321 0.116 55.278 1.00 87.81 196 GLN A CA 1
ATOM 1534 C C . GLN A 1 196 ? -43.051 -0.544 56.638 1.00 87.81 196 GLN A C 1
ATOM 1536 O O . GLN A 1 196 ? -43.820 -0.376 57.587 1.00 87.81 196 GLN A O 1
ATOM 1541 N N . LEU A 1 197 ? -41.912 -1.234 56.768 1.00 88.94 197 LEU A N 1
ATOM 1542 C CA . LEU A 1 197 ? -41.502 -1.869 58.021 1.00 88.94 197 LEU A CA 1
ATOM 1543 C C . LEU A 1 197 ? -41.318 -0.838 59.143 1.00 88.94 197 LEU A C 1
ATOM 1545 O O . LEU A 1 197 ? -41.738 -1.068 60.278 1.00 88.94 197 LEU A O 1
ATOM 1549 N N . ASN A 1 198 ? -40.732 0.319 58.829 1.00 91.25 198 ASN A N 1
ATOM 1550 C CA . ASN A 1 198 ? -40.566 1.401 59.789 1.00 91.25 198 ASN A CA 1
ATOM 1551 C C . ASN A 1 198 ? -41.918 1.959 60.272 1.00 91.25 198 ASN A C 1
ATOM 1553 O O . ASN A 1 198 ? -42.060 2.228 61.462 1.00 91.25 198 ASN A O 1
ATOM 1557 N N . THR A 1 199 ? -42.933 2.067 59.406 1.00 90.69 199 THR A N 1
ATOM 1558 C CA . THR A 1 199 ? -44.296 2.463 59.811 1.00 90.69 199 THR A CA 1
ATOM 1559 C C . THR A 1 199 ? -44.902 1.478 60.813 1.00 90.69 199 THR A C 1
ATOM 1561 O O . THR A 1 199 ? -45.438 1.893 61.842 1.00 90.69 199 THR A O 1
ATOM 1564 N N . VAL A 1 200 ? -44.767 0.171 60.568 1.00 89.75 200 VAL A N 1
ATOM 1565 C CA . VAL A 1 200 ? -45.267 -0.872 61.481 1.00 89.75 200 VAL A CA 1
ATOM 1566 C C . VAL A 1 200 ? -44.518 -0.852 62.817 1.00 89.75 200 VAL A C 1
ATOM 1568 O O . VAL A 1 200 ? -45.140 -0.943 63.877 1.00 89.75 200 VAL A O 1
ATOM 1571 N N . LEU A 1 201 ? -43.191 -0.695 62.790 1.00 91.62 201 LEU A N 1
ATOM 1572 C CA . LEU A 1 201 ? -42.376 -0.577 64.002 1.00 91.62 201 LEU A CA 1
ATOM 1573 C C . LEU A 1 201 ? -42.746 0.663 64.823 1.00 91.62 201 LEU A C 1
ATOM 1575 O O . LEU A 1 201 ? -42.860 0.563 66.042 1.00 91.62 201 LEU A O 1
ATOM 1579 N N . GLN A 1 202 ? -42.982 1.808 64.177 1.00 93.25 202 GLN A N 1
ATOM 1580 C CA . GLN A 1 202 ? -43.422 3.032 64.851 1.00 93.25 202 GLN A CA 1
ATOM 1581 C C . GLN A 1 202 ? -44.797 2.862 65.504 1.00 93.25 202 GLN A C 1
ATOM 1583 O O . GLN A 1 202 ? -44.960 3.251 66.657 1.00 93.25 202 GLN A O 1
ATOM 1588 N N . ALA A 1 203 ? -45.758 2.220 64.831 1.00 91.56 203 ALA A N 1
ATOM 1589 C CA . ALA A 1 203 ? -47.069 1.926 65.415 1.00 91.56 203 ALA A CA 1
ATOM 1590 C C . ALA A 1 203 ? -46.958 0.992 66.638 1.00 91.56 203 ALA A C 1
ATOM 1592 O O . ALA A 1 203 ? -47.600 1.214 67.666 1.00 91.56 203 ALA A O 1
ATOM 1593 N N . HIS A 1 204 ? -46.083 -0.019 66.568 1.00 91.81 204 HIS A N 1
ATOM 1594 C CA . HIS A 1 204 ? -45.789 -0.898 67.701 1.00 91.81 204 HIS A CA 1
ATOM 1595 C C . HIS A 1 204 ? -45.110 -0.167 68.870 1.00 91.81 204 HIS A C 1
ATOM 1597 O O . HIS A 1 204 ? -45.479 -0.398 70.024 1.00 91.81 204 HIS A O 1
ATOM 1603 N N . GLN A 1 205 ? -44.151 0.718 68.586 1.00 93.38 205 GLN A N 1
ATOM 1604 C CA . GLN A 1 205 ? -43.495 1.561 69.588 1.00 93.38 205 GLN A CA 1
ATOM 1605 C C . GLN A 1 205 ? -44.513 2.485 70.269 1.00 93.38 205 GLN A C 1
ATOM 1607 O O . GLN A 1 205 ? -44.538 2.568 71.494 1.00 93.38 205 GLN A O 1
ATOM 1612 N N . GLN A 1 206 ? -45.404 3.103 69.491 1.00 92.00 206 GLN A N 1
ATOM 1613 C CA . GLN A 1 206 ? -46.444 3.993 69.998 1.00 92.00 206 GLN A CA 1
ATOM 1614 C C . GLN A 1 206 ? -47.396 3.270 70.956 1.00 92.00 206 GLN A C 1
ATOM 1616 O O . GLN A 1 206 ? -47.675 3.787 72.034 1.00 92.00 206 GLN A O 1
ATOM 1621 N N . LEU A 1 207 ? -47.829 2.046 70.627 1.00 92.69 207 LEU A N 1
ATOM 1622 C CA . LEU A 1 207 ? -48.631 1.232 71.546 1.00 92.69 207 LEU A CA 1
ATOM 1623 C C . LEU A 1 207 ? -47.877 0.926 72.847 1.00 92.69 207 LEU A C 1
ATOM 1625 O O . LEU A 1 207 ? -48.465 1.010 73.925 1.00 92.69 207 LEU A O 1
ATOM 1629 N N . ALA A 1 208 ? -46.595 0.558 72.763 1.00 91.94 208 ALA A N 1
ATOM 1630 C CA . ALA A 1 208 ? -45.786 0.285 73.948 1.00 91.94 208 ALA A CA 1
ATOM 1631 C C . ALA A 1 208 ? -45.684 1.525 74.854 1.00 91.94 208 ALA A C 1
ATOM 1633 O O . ALA A 1 208 ? -45.875 1.412 76.066 1.00 91.94 208 ALA A O 1
ATOM 1634 N N . ASP A 1 209 ? -45.468 2.703 74.265 1.00 92.31 209 ASP A N 1
ATOM 1635 C CA . ASP A 1 209 ? -45.420 3.975 74.987 1.00 92.31 209 ASP A CA 1
ATOM 1636 C C . ASP A 1 209 ? -46.786 4.321 75.613 1.00 92.31 209 ASP A C 1
ATOM 1638 O O . ASP A 1 209 ? -46.839 4.736 76.773 1.00 92.31 209 ASP A O 1
ATOM 1642 N N . THR A 1 210 ? -47.900 4.084 74.904 1.00 91.50 210 THR A N 1
ATOM 1643 C CA . THR A 1 210 ? -49.263 4.248 75.445 1.00 91.50 210 THR A CA 1
ATOM 1644 C C . THR A 1 210 ? -49.504 3.326 76.641 1.00 91.50 210 THR A C 1
ATOM 1646 O O . THR A 1 210 ? -49.990 3.780 77.670 1.00 91.50 210 THR A O 1
ATOM 1649 N N . LEU A 1 211 ? -49.136 2.044 76.554 1.00 90.06 211 LEU A N 1
ATOM 1650 C CA . LEU A 1 211 ? -49.341 1.073 77.639 1.00 90.06 211 LEU A CA 1
ATOM 1651 C C . LEU A 1 211 ? -48.538 1.403 78.905 1.00 90.06 211 LEU A C 1
ATOM 1653 O O . LEU A 1 211 ? -48.953 1.051 80.009 1.00 90.06 211 LEU A O 1
ATOM 1657 N N . LEU A 1 212 ? -47.390 2.063 78.752 1.00 90.69 212 LEU A N 1
ATOM 1658 C CA . LEU A 1 212 ? -46.532 2.485 79.859 1.00 90.69 212 LEU A CA 1
ATOM 1659 C C . LEU A 1 212 ? -46.913 3.867 80.421 1.00 90.69 212 LEU A C 1
ATOM 1661 O O . LEU A 1 212 ? -46.378 4.272 81.458 1.00 90.69 212 LEU A O 1
ATOM 1665 N N . ALA A 1 213 ? -47.828 4.599 79.776 1.00 90.00 213 ALA A N 1
ATOM 1666 C CA . ALA A 1 213 ? -48.212 5.939 80.196 1.00 90.00 213 ALA A CA 1
ATOM 1667 C C . ALA A 1 213 ? -49.107 5.913 81.462 1.00 90.00 213 ALA A C 1
ATOM 1669 O O . ALA A 1 213 ? -50.113 5.203 81.496 1.00 90.00 213 ALA A O 1
ATOM 1670 N N . PRO A 1 214 ? -48.830 6.742 82.493 1.00 81.62 214 PRO A N 1
ATOM 1671 C CA . PRO A 1 214 ? -49.550 6.720 83.778 1.00 81.62 214 PRO A CA 1
ATOM 1672 C C . PRO A 1 214 ? -51.062 7.005 83.724 1.00 81.62 214 PRO A C 1
ATOM 1674 O O . PRO A 1 214 ? -51.765 6.771 84.709 1.00 81.62 214 PRO A O 1
ATOM 1677 N N . HIS A 1 215 ? -51.559 7.564 82.618 1.00 84.50 215 HIS A N 1
ATOM 1678 C CA . HIS A 1 215 ? -52.947 8.009 82.441 1.00 84.50 215 HIS A CA 1
ATOM 1679 C C . HIS A 1 215 ? -53.566 7.535 81.120 1.00 84.50 215 HIS A C 1
ATOM 1681 O O . HIS A 1 215 ? -54.516 8.155 80.648 1.00 84.50 215 HIS A O 1
ATOM 1687 N N . ALA A 1 216 ? -53.034 6.472 80.513 1.00 84.38 216 ALA A N 1
ATOM 1688 C CA . ALA A 1 216 ? -53.627 5.921 79.301 1.00 84.38 216 ALA A CA 1
ATOM 1689 C C . ALA A 1 216 ? -55.063 5.448 79.556 1.00 84.38 216 ALA A C 1
ATOM 1691 O O . ALA A 1 216 ? -55.340 4.727 80.519 1.00 84.38 216 ALA A O 1
ATOM 1692 N N . THR A 1 217 ? -55.976 5.867 78.689 1.00 89.75 217 THR A N 1
ATOM 1693 C CA . THR A 1 217 ? -57.368 5.425 78.699 1.00 89.75 217 THR A CA 1
ATOM 1694 C C . THR A 1 217 ? -57.547 4.189 77.816 1.00 89.75 217 THR A C 1
ATOM 1696 O O . THR A 1 217 ? -56.731 3.899 76.942 1.00 89.75 217 THR A O 1
ATOM 1699 N N . GLU A 1 218 ? -58.651 3.460 78.006 1.00 86.94 218 GLU A N 1
ATOM 1700 C CA . GLU A 1 218 ? -59.022 2.358 77.102 1.00 86.94 218 GLU A CA 1
ATOM 1701 C C . GLU A 1 218 ? -59.187 2.833 75.647 1.00 86.94 218 GLU A C 1
ATOM 1703 O O . GLU A 1 218 ? -58.932 2.067 74.721 1.00 86.94 218 GLU A O 1
ATOM 1708 N N . ILE A 1 219 ? -59.562 4.104 75.450 1.00 88.25 219 ILE A N 1
ATOM 1709 C CA . ILE A 1 219 ? -59.697 4.726 74.129 1.00 88.25 219 ILE A CA 1
ATOM 1710 C C . ILE A 1 219 ? -58.317 4.906 73.482 1.00 88.25 219 ILE A C 1
ATOM 1712 O O . ILE A 1 219 ? -58.144 4.496 72.339 1.00 88.25 219 ILE A O 1
ATOM 1716 N N . ASP A 1 220 ? -57.322 5.415 74.218 1.00 88.69 220 ASP A N 1
ATOM 1717 C CA . ASP A 1 220 ? -55.956 5.608 73.697 1.00 88.69 220 ASP A CA 1
ATOM 1718 C C . ASP A 1 220 ? -55.320 4.275 73.259 1.00 88.69 220 ASP A C 1
ATOM 1720 O O . ASP A 1 220 ? -54.632 4.190 72.242 1.00 88.69 220 ASP A O 1
ATOM 1724 N N . ILE A 1 221 ? -55.573 3.201 74.016 1.00 89.31 221 ILE A N 1
ATOM 1725 C CA . ILE A 1 221 ? -55.088 1.853 73.683 1.00 89.31 221 ILE A CA 1
ATOM 1726 C C . ILE A 1 221 ? -55.800 1.314 72.435 1.00 89.31 221 ILE A C 1
ATOM 1728 O O . ILE A 1 221 ? -55.151 0.723 71.570 1.00 89.31 221 ILE A O 1
ATOM 1732 N N . ALA A 1 222 ? -57.118 1.515 72.325 1.00 90.00 222 ALA A N 1
ATOM 1733 C CA . ALA A 1 222 ? -57.892 1.096 71.160 1.00 90.00 222 ALA A CA 1
ATOM 1734 C C . ALA A 1 222 ? -57.458 1.830 69.878 1.00 90.00 222 ALA A C 1
ATOM 1736 O O . ALA A 1 222 ? -57.347 1.190 68.833 1.00 90.00 222 ALA A O 1
ATOM 1737 N N . GLU A 1 223 ? -57.152 3.130 69.954 1.00 90.75 223 GLU A N 1
ATOM 1738 C CA . GLU A 1 223 ? -56.621 3.909 68.826 1.00 90.75 223 GLU A CA 1
ATOM 1739 C C . GLU A 1 223 ? -55.233 3.416 68.387 1.00 90.75 223 GLU A C 1
ATOM 1741 O O . GLU A 1 223 ? -55.014 3.189 67.196 1.00 90.75 223 GLU A O 1
ATOM 1746 N N . SER A 1 224 ? -54.316 3.161 69.327 1.00 91.69 224 SER A N 1
ATOM 1747 C CA . SER A 1 224 ? -52.990 2.603 69.011 1.00 91.69 224 SER A CA 1
ATOM 1748 C C . SER A 1 224 ? -53.067 1.187 68.417 1.00 91.69 224 SER A C 1
ATOM 1750 O O . SER A 1 224 ? -52.287 0.848 67.526 1.00 91.69 224 SER A O 1
ATOM 1752 N N . LEU A 1 225 ? -54.013 0.353 68.864 1.00 90.75 225 LEU A N 1
ATOM 1753 C CA . LEU A 1 225 ? -54.259 -0.970 68.273 1.00 90.75 225 LEU A CA 1
ATOM 1754 C C . LEU A 1 225 ? -54.832 -0.869 66.853 1.00 90.75 225 LEU A C 1
ATOM 1756 O O . LEU A 1 225 ? -54.379 -1.601 65.974 1.00 90.75 225 LEU A O 1
ATOM 1760 N N . ALA A 1 226 ? -55.770 0.052 66.615 1.00 91.50 226 ALA A N 1
ATOM 1761 C CA . ALA A 1 226 ? -56.310 0.311 65.281 1.00 91.50 226 ALA A CA 1
ATOM 1762 C C . ALA A 1 226 ? -55.222 0.817 64.317 1.00 91.50 226 ALA A C 1
ATOM 1764 O O . ALA A 1 226 ? -55.137 0.341 63.189 1.00 91.50 226 ALA A O 1
ATOM 1765 N N . ALA A 1 227 ? -54.330 1.700 64.779 1.00 90.38 227 ALA A N 1
ATOM 1766 C CA . ALA A 1 227 ? -53.200 2.185 63.985 1.00 90.38 227 ALA A CA 1
ATOM 1767 C C . ALA A 1 227 ? -52.219 1.065 63.585 1.00 90.38 227 ALA A C 1
ATOM 1769 O O . ALA A 1 227 ? -51.640 1.110 62.499 1.00 90.38 227 ALA A O 1
ATOM 1770 N N . ILE A 1 228 ? -52.037 0.044 64.433 1.00 90.19 228 ILE A N 1
ATOM 1771 C CA . ILE A 1 228 ? -51.243 -1.146 64.089 1.00 90.19 228 ILE A CA 1
ATOM 1772 C C . ILE A 1 228 ? -51.948 -1.980 63.019 1.00 90.19 228 ILE A C 1
ATOM 1774 O O . ILE A 1 228 ? -51.286 -2.414 62.078 1.00 90.19 228 ILE A O 1
ATOM 1778 N N . ASP A 1 229 ? -53.253 -2.225 63.156 1.00 88.19 229 ASP A N 1
ATOM 1779 C CA . ASP A 1 229 ? -54.014 -2.981 62.154 1.00 88.19 229 ASP A CA 1
ATOM 1780 C C . ASP A 1 229 ? -54.001 -2.268 60.795 1.00 88.19 229 ASP A C 1
ATOM 1782 O O . ASP A 1 229 ? -53.738 -2.914 59.781 1.00 88.19 229 ASP A O 1
ATOM 1786 N N . ASP A 1 230 ? -54.151 -0.941 60.769 1.00 89.00 230 ASP A N 1
ATOM 1787 C CA . ASP A 1 230 ? -54.044 -0.136 59.546 1.00 89.00 230 ASP A CA 1
ATOM 1788 C C . ASP A 1 230 ? -52.633 -0.199 58.935 1.00 89.00 230 ASP A C 1
ATOM 1790 O O . ASP A 1 230 ? -52.481 -0.421 57.731 1.00 89.00 230 ASP A O 1
ATOM 1794 N N . ALA A 1 231 ? -51.582 -0.065 59.753 1.00 87.69 231 ALA A N 1
ATOM 1795 C CA . ALA A 1 231 ? -50.197 -0.164 59.286 1.00 87.69 231 ALA A CA 1
ATOM 1796 C C . ALA A 1 231 ? -49.867 -1.560 58.727 1.00 87.69 231 ALA A C 1
ATOM 1798 O O . ALA A 1 231 ? -49.097 -1.681 57.775 1.00 87.69 231 ALA A O 1
ATOM 1799 N N . LYS A 1 232 ? -50.460 -2.618 59.293 1.00 85.31 232 LYS A N 1
ATOM 1800 C CA . LYS A 1 232 ? -50.298 -4.001 58.824 1.00 85.31 232 LYS A CA 1
ATOM 1801 C C . LYS A 1 232 ? -51.165 -4.326 57.616 1.00 85.31 232 LYS A C 1
ATOM 1803 O O . LYS A 1 232 ? -50.747 -5.133 56.795 1.00 85.31 232 LYS A O 1
ATOM 1808 N N . ALA A 1 233 ? -52.337 -3.711 57.473 1.00 82.56 233 ALA A N 1
ATOM 1809 C CA . ALA A 1 233 ? -53.229 -3.935 56.337 1.00 82.56 233 ALA A CA 1
ATOM 1810 C C . ALA A 1 233 ? -52.576 -3.556 54.997 1.00 82.56 233 ALA A C 1
ATOM 1812 O O . ALA A 1 233 ? -52.885 -4.155 53.969 1.00 82.56 233 ALA A O 1
ATOM 1813 N N . GLY A 1 234 ? -51.640 -2.600 55.015 1.00 72.44 234 GLY A N 1
ATOM 1814 C CA . GLY A 1 234 ? -50.827 -2.227 53.856 1.00 72.44 234 GLY A CA 1
ATOM 1815 C C . GLY A 1 234 ? -49.683 -3.193 53.524 1.00 72.44 234 GLY A C 1
ATOM 1816 O O . GLY A 1 234 ? -49.002 -2.978 52.526 1.00 72.44 234 GLY A O 1
ATOM 1817 N N . MET A 1 235 ? -49.456 -4.238 54.328 1.00 75.00 235 MET A N 1
ATOM 1818 C CA . MET A 1 235 ? -48.263 -5.080 54.259 1.00 75.00 235 MET A CA 1
ATOM 1819 C C . MET A 1 235 ? -48.641 -6.567 54.271 1.00 75.00 235 MET A C 1
ATOM 1821 O O . MET A 1 235 ? -49.191 -7.087 55.243 1.00 75.00 235 MET A O 1
ATOM 1825 N N . ALA A 1 236 ? -48.315 -7.293 53.199 1.00 74.69 236 ALA A N 1
ATOM 1826 C CA . ALA A 1 236 ? -48.483 -8.746 53.142 1.00 74.69 236 ALA A CA 1
ATOM 1827 C C . ALA A 1 236 ? -47.415 -9.445 54.010 1.00 74.69 236 ALA A C 1
ATOM 1829 O O . ALA A 1 236 ? -46.431 -9.991 53.523 1.00 74.69 236 ALA A O 1
ATOM 1830 N N . LEU A 1 237 ? -47.605 -9.418 55.331 1.00 70.69 237 LEU A N 1
ATOM 1831 C CA . LEU A 1 237 ? -46.648 -9.914 56.330 1.00 70.69 237 LEU A CA 1
ATOM 1832 C C . LEU A 1 237 ? -46.274 -11.395 56.187 1.00 70.69 237 LEU A C 1
ATOM 1834 O O . LEU A 1 237 ? -45.214 -11.790 56.667 1.00 70.69 237 LEU A O 1
ATOM 1838 N N . ALA A 1 238 ? -47.134 -12.208 55.566 1.00 76.56 238 ALA A N 1
ATOM 1839 C CA . ALA A 1 238 ? -46.886 -13.636 55.381 1.00 76.56 238 ALA A CA 1
ATOM 1840 C C . ALA A 1 238 ? -45.680 -13.899 54.465 1.00 76.56 238 ALA A C 1
ATOM 1842 O O . ALA A 1 238 ? -44.866 -14.766 54.775 1.00 76.56 238 ALA A O 1
ATOM 1843 N N . ASP A 1 239 ? -45.543 -13.103 53.403 1.00 80.44 239 ASP A N 1
ATOM 1844 C CA . ASP A 1 239 ? -44.519 -13.296 52.374 1.00 80.44 239 ASP A CA 1
ATOM 1845 C C . ASP A 1 239 ? -43.398 -12.249 52.459 1.00 80.44 239 ASP A C 1
ATOM 1847 O O . ASP A 1 239 ? -42.346 -12.428 51.856 1.00 80.44 239 ASP A O 1
ATOM 1851 N N . PHE A 1 240 ? -43.558 -11.214 53.292 1.00 84.44 240 PHE A N 1
ATOM 1852 C CA . PHE A 1 240 ? -42.626 -10.087 53.402 1.00 84.44 240 PHE A CA 1
ATOM 1853 C C . PHE A 1 240 ? -41.148 -10.485 53.537 1.00 84.44 240 PHE A C 1
ATOM 1855 O O . PHE A 1 240 ? -40.304 -9.988 52.797 1.00 84.44 240 PHE A O 1
ATOM 1862 N N . PHE A 1 241 ? -40.816 -11.379 54.475 1.00 84.81 241 PHE A N 1
ATOM 1863 C CA . PHE A 1 241 ? -39.425 -11.809 54.664 1.00 84.81 241 PHE A CA 1
ATOM 1864 C C . PHE A 1 241 ? -38.908 -12.637 53.484 1.00 84.81 241 PHE A C 1
ATOM 1866 O O . PHE A 1 241 ? -37.728 -12.560 53.165 1.00 84.81 241 PHE A O 1
ATOM 1873 N N . THR A 1 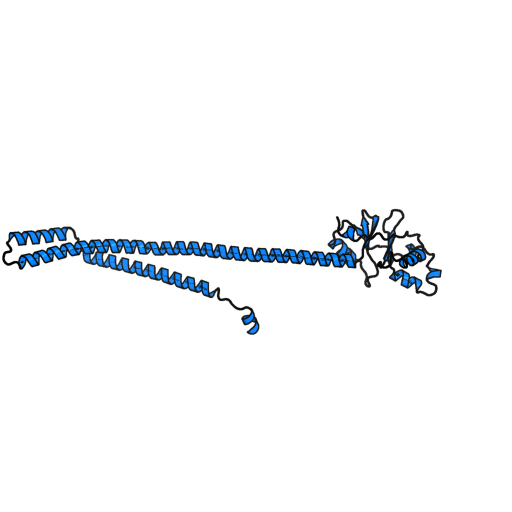242 ? -39.792 -13.376 52.811 1.00 88.88 242 THR A N 1
ATOM 1874 C CA . THR A 1 242 ? -39.437 -14.157 51.620 1.00 88.88 242 THR A CA 1
ATOM 1875 C C . THR A 1 242 ? -39.159 -13.233 50.436 1.00 88.88 242 THR A C 1
ATOM 1877 O O . THR A 1 242 ? -38.155 -13.403 49.749 1.00 88.88 242 THR A O 1
ATOM 1880 N N . ASP A 1 243 ? -39.999 -12.219 50.220 1.00 89.56 243 ASP A N 1
ATOM 1881 C CA . ASP A 1 243 ? -39.809 -11.228 49.157 1.00 89.56 243 ASP A CA 1
ATOM 1882 C C . ASP A 1 243 ? -38.551 -10.386 49.388 1.00 89.56 243 ASP A C 1
ATOM 1884 O O . ASP A 1 243 ? -37.793 -10.125 48.456 1.00 89.56 243 ASP A O 1
ATOM 1888 N N . LEU A 1 244 ? -38.290 -10.005 50.640 1.00 90.06 244 LEU A N 1
ATOM 1889 C CA . LEU A 1 244 ? -37.077 -9.295 51.030 1.00 90.06 244 LEU A CA 1
ATOM 1890 C C . LEU A 1 244 ? -35.825 -10.146 50.768 1.00 90.06 244 LEU A C 1
ATOM 1892 O O . LEU A 1 244 ? -34.883 -9.650 50.149 1.00 90.06 244 LEU A O 1
ATOM 1896 N N . ASP A 1 245 ? -35.825 -11.424 51.163 1.00 91.38 245 ASP A N 1
ATOM 1897 C CA . ASP A 1 245 ? -34.721 -12.348 50.871 1.00 91.38 245 ASP A CA 1
ATOM 1898 C C . ASP A 1 245 ? -34.507 -12.512 49.357 1.00 91.38 245 ASP A C 1
ATOM 1900 O O . ASP A 1 245 ? -33.366 -12.490 48.889 1.00 91.38 245 ASP A O 1
ATOM 1904 N N . ASN A 1 246 ? -35.584 -12.614 48.570 1.00 91.75 246 ASN A N 1
ATOM 1905 C CA . ASN A 1 246 ? -35.504 -12.692 47.109 1.00 91.75 246 ASN A CA 1
ATOM 1906 C C . ASN A 1 246 ? -34.876 -11.429 46.503 1.00 91.75 246 ASN A C 1
ATOM 1908 O O . ASN A 1 246 ? -33.942 -11.536 45.710 1.00 91.75 246 ASN A O 1
ATOM 1912 N N . LEU A 1 247 ? -35.312 -10.236 46.924 1.00 93.25 247 LEU A N 1
ATOM 1913 C CA . LEU A 1 247 ? -34.745 -8.970 46.451 1.00 93.25 247 LEU A CA 1
ATOM 1914 C C . LEU A 1 247 ? -33.255 -8.847 46.780 1.00 93.25 247 LEU A C 1
ATOM 1916 O O . LEU A 1 247 ? -32.476 -8.391 45.939 1.00 93.25 247 LEU A O 1
ATOM 1920 N N . PHE A 1 248 ? -32.836 -9.259 47.980 1.00 93.75 248 PHE A N 1
ATOM 1921 C CA . PHE A 1 248 ? -31.419 -9.277 48.337 1.00 93.75 248 PHE A CA 1
ATOM 1922 C C . PHE A 1 248 ? -30.633 -10.257 47.468 1.00 93.75 248 PHE A C 1
ATOM 1924 O O . PHE A 1 248 ? -29.601 -9.868 46.921 1.00 93.75 248 PHE A O 1
ATOM 1931 N N . ASN A 1 249 ? -31.120 -11.488 47.298 1.00 94.25 249 ASN A N 1
ATOM 1932 C CA . ASN A 1 249 ? -30.460 -12.497 46.470 1.00 94.25 249 ASN A CA 1
ATOM 1933 C C . ASN A 1 249 ? -30.303 -12.030 45.015 1.00 94.25 249 ASN A C 1
ATOM 1935 O O . ASN A 1 249 ? -29.202 -12.111 44.471 1.00 94.25 249 ASN A O 1
ATOM 1939 N N . ASP A 1 250 ? -31.349 -11.459 44.417 1.00 93.69 250 ASP A N 1
ATOM 1940 C CA . ASP A 1 250 ? -31.307 -10.936 43.046 1.00 93.69 250 ASP A CA 1
ATOM 1941 C C . ASP A 1 250 ? -30.353 -9.736 42.919 1.00 93.69 250 ASP A C 1
ATOM 1943 O O . ASP A 1 250 ? -29.630 -9.592 41.930 1.00 93.69 250 ASP A O 1
ATOM 1947 N N . THR A 1 251 ? -30.303 -8.879 43.943 1.00 95.62 251 THR A N 1
ATOM 1948 C CA . THR A 1 251 ? -29.355 -7.755 43.999 1.00 95.62 251 THR A CA 1
ATOM 1949 C C . THR A 1 251 ? -27.912 -8.252 44.076 1.00 95.62 251 THR A C 1
ATOM 1951 O O . THR A 1 251 ? -27.054 -7.768 43.336 1.00 95.62 251 THR A O 1
ATOM 1954 N N . PHE A 1 252 ? -27.627 -9.231 44.941 1.00 95.00 252 PHE A N 1
ATOM 1955 C CA . PHE A 1 252 ? -26.292 -9.821 45.054 1.00 95.00 252 PHE A CA 1
ATOM 1956 C C . PHE A 1 252 ? -25.869 -10.513 43.762 1.00 95.00 252 PHE A C 1
ATOM 1958 O O . PHE A 1 252 ? -24.739 -10.309 43.321 1.00 95.00 252 PHE A O 1
ATOM 1965 N N . TYR A 1 253 ? -26.783 -11.244 43.125 1.00 94.25 253 TYR A N 1
ATOM 1966 C CA . TYR A 1 253 ? -26.537 -11.870 41.831 1.00 94.25 253 TYR A CA 1
ATOM 1967 C C . TYR A 1 253 ? -26.168 -10.837 40.756 1.00 94.25 253 TYR A C 1
ATOM 1969 O O . TYR A 1 253 ? -25.198 -11.019 40.022 1.00 94.25 253 TYR A O 1
ATOM 1977 N N . GLY A 1 254 ? -26.867 -9.698 40.706 1.00 94.81 254 GLY A N 1
ATOM 1978 C CA . GLY A 1 254 ? -26.526 -8.623 39.772 1.00 94.81 254 GLY A CA 1
ATOM 1979 C C . GLY A 1 254 ? -25.166 -7.994 40.013 1.00 94.81 254 GLY A C 1
ATOM 1980 O O . GLY A 1 254 ? -24.421 -7.738 39.066 1.00 94.81 254 GLY A O 1
ATOM 1981 N N . VAL A 1 255 ? -24.809 -7.774 41.276 1.00 95.38 255 VAL A N 1
ATOM 1982 C CA . VAL A 1 255 ? -23.483 -7.259 41.639 1.00 95.38 255 VAL A CA 1
ATOM 1983 C C . VAL A 1 255 ? -22.383 -8.265 41.279 1.00 95.38 255 VAL A C 1
ATOM 1985 O O . VAL A 1 255 ? -21.337 -7.860 40.768 1.00 95.38 255 VAL A O 1
ATOM 1988 N N . GLU A 1 256 ? -22.615 -9.562 41.493 1.00 95.06 256 GLU A N 1
ATOM 1989 C CA . GLU A 1 256 ? -21.694 -10.629 41.091 1.00 95.06 256 GLU A CA 1
ATOM 1990 C C . GLU A 1 256 ? -21.501 -10.649 39.569 1.00 95.06 256 GLU A C 1
ATOM 1992 O O . GLU A 1 256 ? -20.364 -10.597 39.098 1.00 95.06 256 GLU A O 1
ATOM 1997 N N . GLN A 1 257 ? -22.590 -10.582 38.799 1.00 94.12 257 GLN A N 1
ATOM 1998 C CA . GLN A 1 257 ? -22.538 -10.538 37.338 1.00 94.12 257 GLN A CA 1
ATOM 1999 C C . GLN A 1 257 ? -21.758 -9.316 36.820 1.00 94.12 257 GLN A C 1
ATOM 2001 O O . GLN A 1 257 ? -20.927 -9.439 35.918 1.00 94.12 257 GLN A O 1
ATOM 2006 N N . ILE A 1 258 ? -21.972 -8.131 37.407 1.00 94.44 258 ILE A N 1
ATOM 2007 C CA . ILE A 1 258 ? -21.194 -6.924 37.072 1.00 94.44 258 ILE A CA 1
ATOM 2008 C C . ILE A 1 258 ? -19.705 -7.151 37.356 1.00 94.44 258 ILE A C 1
ATOM 2010 O O . ILE A 1 258 ? -18.857 -6.784 36.540 1.00 94.44 258 ILE A O 1
ATOM 2014 N N . SER A 1 259 ? -19.375 -7.756 38.498 1.00 91.88 259 SER A N 1
ATOM 2015 C CA . SER A 1 259 ? -17.992 -8.054 38.877 1.00 91.88 259 SER A CA 1
ATOM 2016 C C . SER A 1 259 ? -17.320 -9.003 37.881 1.00 91.88 259 SER A C 1
ATOM 2018 O O . SER A 1 259 ? -16.207 -8.727 37.425 1.00 91.88 259 SER A O 1
ATOM 2020 N N . GLU A 1 260 ? -18.002 -10.080 37.481 1.00 91.00 260 GLU A N 1
ATOM 2021 C CA . GLU A 1 260 ? -17.505 -11.027 36.477 1.00 91.00 260 GLU A CA 1
ATOM 2022 C C . GLU A 1 260 ? -17.223 -10.347 35.131 1.00 91.00 260 GLU A C 1
ATOM 2024 O O . GLU A 1 260 ? -16.138 -10.522 34.568 1.00 91.00 260 GLU A O 1
ATOM 2029 N N . LEU A 1 261 ? -18.145 -9.505 34.651 1.00 89.38 261 LEU A N 1
ATOM 2030 C CA . LEU A 1 261 ? -17.974 -8.749 33.405 1.00 89.38 261 LEU A CA 1
ATOM 2031 C C . LEU A 1 261 ? -16.762 -7.806 33.463 1.00 89.38 261 LEU A C 1
ATOM 2033 O O . LEU A 1 261 ? -15.971 -7.732 32.518 1.00 89.38 261 LEU A O 1
ATOM 2037 N N . VAL A 1 262 ? -16.573 -7.103 34.583 1.00 87.00 262 VAL A N 1
ATOM 2038 C CA . VAL A 1 262 ? -15.444 -6.178 34.772 1.00 87.00 262 VAL A CA 1
ATOM 2039 C C . VAL A 1 262 ? -14.109 -6.924 34.868 1.00 87.00 262 VAL A C 1
ATOM 2041 O O . VAL A 1 262 ? -13.110 -6.465 34.304 1.00 87.00 262 VAL A O 1
ATOM 2044 N N . MET A 1 263 ? -14.066 -8.076 35.543 1.00 84.94 263 MET A N 1
ATOM 2045 C CA . MET A 1 263 ? -12.868 -8.921 35.590 1.00 84.94 263 MET A CA 1
ATOM 2046 C C . MET A 1 263 ? -12.511 -9.463 34.202 1.00 84.94 263 MET A C 1
ATOM 2048 O O . MET A 1 263 ? -11.356 -9.342 33.790 1.00 84.94 263 MET A O 1
ATOM 2052 N N . GLY A 1 264 ? -13.498 -9.957 33.447 1.00 83.25 264 GLY A N 1
ATOM 2053 C CA . GLY A 1 264 ? -13.297 -10.420 32.073 1.00 83.25 264 GLY A CA 1
ATOM 2054 C C . GLY A 1 264 ? -12.729 -9.330 31.156 1.00 83.25 264 GLY A C 1
ATOM 2055 O O . GLY A 1 264 ? -11.779 -9.571 30.409 1.00 83.25 264 GLY A O 1
ATOM 2056 N N . LEU A 1 265 ? -13.233 -8.095 31.268 1.00 81.06 265 LEU A N 1
ATOM 2057 C CA . LEU A 1 265 ? -12.718 -6.948 30.510 1.00 81.06 265 LEU A CA 1
ATOM 2058 C C . LEU A 1 265 ? -11.263 -6.605 30.878 1.00 81.06 265 LEU A C 1
ATOM 2060 O O . LEU A 1 265 ? -10.450 -6.276 30.008 1.00 81.06 265 LEU A O 1
ATOM 2064 N N . LYS A 1 266 ? -10.919 -6.679 32.168 1.00 75.62 266 LYS A N 1
ATOM 2065 C CA . LYS A 1 266 ? -9.566 -6.400 32.666 1.00 75.62 266 LYS A CA 1
ATOM 2066 C C . LYS A 1 266 ? -8.547 -7.418 32.151 1.00 75.62 266 LYS A C 1
ATOM 2068 O O . LYS A 1 266 ? -7.442 -7.022 31.780 1.00 75.62 266 LYS A O 1
ATOM 2073 N N . ASP A 1 267 ? -8.902 -8.696 32.110 1.00 72.06 267 ASP A N 1
ATOM 2074 C CA . ASP A 1 267 ? -8.012 -9.745 31.606 1.00 72.06 267 ASP A CA 1
ATOM 2075 C C . ASP A 1 267 ? -7.788 -9.620 30.093 1.00 72.06 267 ASP A C 1
ATOM 2077 O O . ASP A 1 267 ? -6.655 -9.747 29.622 1.00 72.06 267 ASP A O 1
ATOM 2081 N N . PHE A 1 268 ? -8.827 -9.248 29.338 1.00 68.69 268 PHE A N 1
ATOM 2082 C CA . PHE A 1 268 ? -8.708 -8.948 27.910 1.00 68.69 268 PHE A CA 1
ATOM 2083 C C . PHE A 1 268 ? -7.783 -7.748 27.631 1.00 68.69 268 PHE A C 1
ATOM 2085 O O . PHE A 1 268 ? -6.913 -7.818 26.764 1.00 68.69 268 PHE A O 1
ATOM 2092 N N . SER A 1 269 ? -7.903 -6.669 28.412 1.00 67.50 269 SER A N 1
ATOM 2093 C CA . SER A 1 269 ? -7.042 -5.477 28.305 1.00 67.50 269 SER A CA 1
ATOM 2094 C C . SER A 1 269 ? -5.548 -5.791 28.506 1.00 67.50 269 SER A C 1
ATOM 2096 O O . SER A 1 269 ? -4.686 -5.214 27.842 1.00 67.50 269 SER A O 1
ATOM 2098 N N . ARG A 1 270 ? -5.220 -6.757 29.377 1.00 61.78 270 ARG A N 1
ATOM 2099 C CA . ARG A 1 270 ? -3.828 -7.183 29.619 1.00 61.78 270 ARG 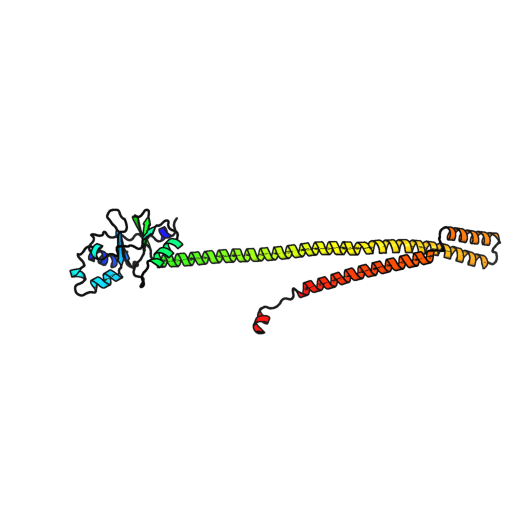A CA 1
ATOM 2100 C C . ARG A 1 270 ? -3.269 -8.066 28.502 1.00 61.78 270 ARG A C 1
ATOM 2102 O O . ARG A 1 270 ? -2.071 -8.001 28.234 1.00 61.78 270 ARG A O 1
ATOM 2109 N N . LEU A 1 271 ? -4.111 -8.867 27.849 1.00 56.97 271 LEU A N 1
ATOM 2110 C CA . LEU A 1 271 ? -3.727 -9.678 26.689 1.00 56.97 271 LEU A CA 1
ATOM 2111 C C . LEU A 1 271 ? -3.297 -8.808 25.499 1.00 56.97 271 LEU A C 1
ATOM 2113 O O . LEU A 1 271 ? -2.323 -9.144 24.832 1.00 56.97 271 LEU A O 1
ATOM 2117 N N . ASP A 1 272 ? -3.955 -7.667 25.280 1.00 52.59 272 ASP A N 1
ATOM 2118 C CA . ASP A 1 272 ? -3.598 -6.738 24.198 1.00 52.59 272 ASP A CA 1
ATOM 2119 C C . ASP A 1 272 ? -2.249 -6.032 24.463 1.00 52.59 272 ASP A C 1
ATOM 2121 O O . ASP A 1 272 ? -1.456 -5.829 23.546 1.00 52.59 272 ASP A O 1
ATOM 2125 N N . GLN A 1 273 ? -1.920 -5.742 25.732 1.00 51.97 273 GLN A N 1
ATOM 2126 C CA . GLN A 1 273 ? -0.618 -5.175 26.118 1.00 51.97 273 GLN A CA 1
ATOM 2127 C C . GLN A 1 273 ? 0.552 -6.144 25.901 1.00 51.97 273 GLN A C 1
ATOM 2129 O O . GLN A 1 273 ? 1.597 -5.716 25.411 1.00 51.97 273 GLN A O 1
ATOM 2134 N N . ALA A 1 274 ? 0.367 -7.437 26.188 1.00 48.09 274 ALA A N 1
ATOM 2135 C CA . ALA A 1 274 ? 1.405 -8.460 26.023 1.00 48.09 274 ALA A CA 1
ATOM 2136 C C . ALA A 1 274 ? 1.774 -8.738 24.548 1.00 48.09 274 ALA A C 1
ATOM 2138 O O . ALA A 1 274 ? 2.848 -9.264 24.269 1.00 48.09 274 ALA A O 1
ATOM 2139 N N . VAL A 1 275 ? 0.912 -8.373 23.590 1.00 48.94 275 VAL A N 1
ATOM 2140 C CA . VAL A 1 275 ? 1.198 -8.480 22.143 1.00 48.94 275 VAL A CA 1
ATOM 2141 C C . VAL A 1 275 ? 1.990 -7.267 21.625 1.00 48.94 275 VAL A C 1
ATOM 2143 O O . VAL A 1 275 ? 2.614 -7.338 20.567 1.00 48.94 275 VAL A O 1
ATOM 2146 N N . THR A 1 276 ? 2.015 -6.163 22.377 1.00 49.56 276 THR A N 1
ATOM 2147 C CA . THR A 1 276 ? 2.743 -4.921 22.051 1.00 49.56 276 THR A CA 1
ATOM 2148 C C . THR A 1 276 ? 3.996 -4.690 22.893 1.00 49.56 276 THR A C 1
ATOM 2150 O O . THR A 1 276 ? 4.485 -3.560 22.955 1.00 49.56 276 THR A O 1
ATOM 2153 N N . ASP A 1 277 ? 4.553 -5.724 23.524 1.00 45.41 277 ASP A N 1
ATOM 2154 C CA . ASP A 1 277 ? 5.884 -5.577 24.103 1.00 45.41 277 ASP A CA 1
ATOM 2155 C C . ASP A 1 277 ? 6.895 -5.366 22.968 1.00 45.41 277 ASP A C 1
ATOM 2157 O O . ASP A 1 277 ? 7.028 -6.178 22.051 1.00 45.41 277 ASP A O 1
ATOM 2161 N N . ASN A 1 278 ? 7.571 -4.214 23.004 1.00 53.19 278 ASN A N 1
ATOM 2162 C CA . ASN A 1 278 ? 8.628 -3.851 22.067 1.00 53.19 278 ASN A CA 1
ATOM 2163 C C . ASN A 1 278 ? 9.757 -4.879 22.164 1.00 53.19 278 ASN A C 1
ATOM 2165 O O . ASN A 1 278 ? 10.650 -4.765 23.003 1.00 53.19 278 ASN A O 1
ATOM 2169 N N . VAL A 1 279 ? 9.734 -5.875 21.285 1.00 59.50 279 VAL A N 1
ATOM 2170 C CA . VAL A 1 279 ? 10.865 -6.776 21.101 1.00 59.50 279 VAL A CA 1
ATOM 2171 C C . VAL A 1 279 ? 11.920 -6.031 20.287 1.00 59.50 279 VAL A C 1
ATOM 2173 O O . VAL A 1 279 ? 11.710 -5.691 19.121 1.00 59.50 279 VAL A O 1
ATOM 2176 N N . SER A 1 280 ? 13.061 -5.749 20.915 1.00 64.62 280 SER A N 1
ATOM 2177 C CA . SER A 1 280 ? 14.252 -5.255 20.224 1.00 64.62 280 SER A CA 1
ATOM 2178 C C . SER A 1 280 ? 14.746 -6.340 19.266 1.00 64.62 280 SER A C 1
ATOM 2180 O O . SER A 1 280 ? 15.235 -7.385 19.689 1.00 64.62 280 SER A O 1
ATOM 2182 N N . LEU A 1 281 ? 14.623 -6.098 17.957 1.00 64.50 281 LEU A N 1
ATOM 2183 C CA . LEU A 1 281 ? 15.128 -7.014 16.925 1.00 64.50 281 LEU A CA 1
ATOM 2184 C C . LEU A 1 281 ? 16.643 -7.250 17.047 1.00 64.50 281 LEU A C 1
ATOM 2186 O O . LEU A 1 281 ? 17.115 -8.323 16.681 1.00 64.50 281 LEU A O 1
ATOM 2190 N N . ASN A 1 282 ? 17.394 -6.284 17.589 1.00 73.19 282 ASN A N 1
ATOM 2191 C CA . ASN A 1 282 ? 18.827 -6.445 17.836 1.00 73.19 282 ASN A CA 1
ATOM 2192 C C . ASN A 1 282 ? 19.094 -7.491 18.928 1.00 73.19 282 ASN A C 1
ATOM 2194 O O . ASN A 1 282 ? 19.965 -8.339 18.753 1.00 73.19 282 ASN A O 1
ATOM 2198 N N . ASP A 1 283 ? 18.293 -7.502 19.993 1.00 68.75 283 ASP A N 1
ATOM 2199 C CA . ASP A 1 283 ? 18.450 -8.437 21.113 1.00 68.75 283 ASP A CA 1
ATOM 2200 C C . ASP A 1 283 ? 18.158 -9.885 20.665 1.00 68.75 283 ASP A C 1
ATOM 2202 O O . ASP A 1 283 ? 18.759 -10.839 21.163 1.00 68.75 283 ASP A O 1
ATOM 2206 N N . CYS A 1 284 ? 17.280 -10.066 19.671 1.00 66.19 284 CYS A N 1
ATOM 2207 C CA . CYS A 1 284 ? 17.001 -11.369 19.055 1.00 66.19 284 CYS A CA 1
ATOM 2208 C C . CYS A 1 284 ? 18.124 -11.875 18.134 1.00 66.19 284 CYS A C 1
ATOM 2210 O O . CYS A 1 284 ? 18.238 -13.081 17.938 1.00 66.19 284 CYS A O 1
ATOM 2212 N N . ILE A 1 285 ? 18.932 -10.982 17.554 1.00 69.88 285 ILE A N 1
ATOM 2213 C CA . ILE A 1 285 ? 20.065 -11.355 16.690 1.00 69.88 285 ILE A CA 1
ATOM 2214 C C . ILE A 1 285 ? 21.318 -11.635 17.528 1.00 69.88 285 ILE A C 1
ATOM 2216 O O . ILE A 1 285 ? 22.085 -12.525 17.183 1.00 69.88 285 ILE A O 1
ATOM 2220 N N . GLU A 1 286 ? 21.518 -10.926 18.642 1.00 65.31 286 GLU A N 1
ATOM 2221 C CA . GLU A 1 286 ? 22.643 -11.177 19.560 1.00 65.31 286 GLU A CA 1
ATOM 2222 C C . GLU A 1 286 ? 22.484 -12.461 20.397 1.00 65.31 286 GLU A C 1
ATOM 2224 O O . GLU A 1 286 ? 23.465 -12.961 20.947 1.00 65.31 286 GLU A O 1
ATOM 2229 N N . SER A 1 287 ? 21.264 -13.002 20.495 1.00 56.25 287 SER A N 1
ATOM 2230 C CA . SER A 1 287 ? 20.946 -14.228 21.246 1.00 56.25 287 SER A CA 1
ATOM 2231 C C . SER A 1 287 ? 20.864 -15.510 20.397 1.00 56.25 287 SER A C 1
ATOM 2233 O O . SER A 1 287 ? 20.536 -16.566 20.946 1.00 56.25 287 SER A O 1
ATOM 2235 N N . ALA A 1 288 ? 21.185 -15.442 19.097 1.00 43.34 288 ALA A N 1
ATOM 2236 C CA . ALA A 1 288 ? 21.259 -16.579 18.168 1.00 43.34 288 ALA A CA 1
ATOM 2237 C C . ALA A 1 288 ? 22.713 -16.976 17.858 1.00 43.34 288 ALA A C 1
ATOM 2239 O O . ALA A 1 288 ? 22.973 -18.199 17.765 1.00 43.34 288 ALA A O 1
#

Sequence (288 aa):
MSMLRSFAHSVRPFLETDRLSTVADAFLHTDYQDYLSVAVVNQNNQPVGMISRHQLTDIFLKKFGRDLFGNRPVSDFMRQEPLAVDVNSSLLEASSYITAQMIFPLSEDFVITQEGRYLGMGAVLHLLSAMEKQISQNNQELNKAYTQLSSSQAQLVQSEKMAALGQMVAGVAHEINTPLGYVNNNIEMLSEFFAQLNTVLQAHQQLADTLLAPHATEIDIAESLAAIDDAKAGMALADFFTDLDNLFNDTFYGVEQISELVMGLKDFSRLDQAVTDNVSLNDCIESA